Protein AF-A0A258AVQ5-F1 (afdb_monomer_lite)

Sequence (292 aa):
MHDYDAIAGLVLEGIDGKEVRRKLDRTIRSAVTHNAGGFLAQACGYPAHFLRVCTRAGFPAVTLRVHFEDQLYSYWDVLLQPDGDQFKIADIYNYFNGGCRTEDFRCTMAPVLIAQNLKGISTWLENWNLKQSDAEYLTSLLKAKSKGVDEDILTVCDQAPEHLRSNRLVYFIRGQALRKLKMANPRYEQLYFESLQNPPPMPGTPHALELLLIPKLLAASDYQTADDAMEKVMAVIGDDAYLICMRAEIKNNLGNPAAAKELLRMAHKLEPDLPLLKELMQELQLKLKNEC

Secondary structure (DSSP, 8-state):
--THHHHHHHHHSSS-HHHHHHHHHHHHHHHHHSSTT-HHHHHHSS-EEEEEEEEETTEEEEEEEEEETTEEEEEEEEEEEEETTEEEEEEEEETTTTEEHHHHHHHHHHHHHHHTT-TT-HHHHTTTT--HHHHHHHHHHHHHHHHT-HHHHHHHHHT--GGGTT-HHHHHHHHHHHHHHTTT-HHHHHHHHHHHHS----TT----THHHHHHHHHHTT-HHHHHHHHHHHHHHH---HHHHHHHHHHHHHTT-HHHHHHHHHHHHHH-TT-HHHHHHHHHHHHHHHH--

Structure (mmCIF, N/CA/C/O backbone):
data_AF-A0A258AVQ5-F1
#
_entry.id   AF-A0A258AVQ5-F1
#
loop_
_atom_site.group_PDB
_atom_site.id
_atom_site.type_symbol
_atom_site.label_atom_id
_atom_site.label_alt_id
_atom_site.label_comp_id
_atom_site.label_asym_id
_atom_site.label_entity_id
_atom_site.label_seq_id
_atom_site.pdbx_PDB_ins_code
_atom_site.Cartn_x
_atom_site.Cartn_y
_atom_site.Cartn_z
_atom_site.occupancy
_atom_site.B_iso_or_equiv
_atom_site.auth_seq_id
_atom_site.auth_comp_id
_atom_site.auth_asym_id
_atom_site.auth_atom_id
_atom_site.pdbx_PDB_model_num
ATOM 1 N N . MET A 1 1 ? 0.248 -11.847 27.205 1.00 26.98 1 MET A N 1
ATOM 2 C CA . MET A 1 1 ? 0.300 -13.165 26.541 1.00 26.98 1 MET A CA 1
ATOM 3 C C . MET A 1 1 ? -1.153 -13.536 26.297 1.00 26.98 1 MET A C 1
ATOM 5 O O . MET A 1 1 ? -1.828 -13.917 27.239 1.00 26.98 1 MET A O 1
ATOM 9 N N . HIS A 1 2 ? -1.688 -13.131 25.143 1.00 28.47 2 HIS A N 1
ATOM 10 C CA . HIS A 1 2 ? -3.133 -13.018 24.913 1.00 28.47 2 HIS A CA 1
ATOM 11 C C . HIS A 1 2 ? -3.716 -14.323 24.357 1.00 28.47 2 HIS A C 1
ATOM 13 O O . HIS A 1 2 ? -3.094 -14.949 23.506 1.00 28.47 2 HIS A O 1
ATOM 19 N N . ASP A 1 3 ? -4.934 -14.659 24.792 1.00 30.64 3 ASP A N 1
ATOM 20 C CA . ASP A 1 3 ? -5.744 -15.858 24.488 1.00 30.64 3 ASP A CA 1
ATOM 21 C C . ASP A 1 3 ? -6.047 -16.149 22.995 1.00 30.64 3 ASP A C 1
ATOM 23 O O . ASP A 1 3 ? -6.866 -17.009 22.677 1.00 30.64 3 ASP A O 1
ATOM 27 N N . TYR A 1 4 ? -5.385 -15.483 22.047 1.00 29.53 4 TYR A N 1
ATOM 28 C CA . TYR A 1 4 ? -5.530 -15.765 20.614 1.00 29.53 4 TYR A CA 1
ATOM 29 C C . TYR A 1 4 ? -4.725 -16.998 20.162 1.00 29.53 4 TYR A C 1
ATOM 31 O O . TYR A 1 4 ? -5.113 -17.652 19.193 1.00 29.53 4 TYR A O 1
ATOM 39 N N . ASP A 1 5 ? -3.676 -17.378 20.900 1.00 31.95 5 ASP A N 1
ATOM 40 C CA . ASP A 1 5 ? -2.833 -18.537 20.567 1.00 31.95 5 ASP A CA 1
ATOM 41 C C . ASP A 1 5 ? -3.531 -19.887 20.848 1.00 31.95 5 ASP A C 1
ATOM 43 O O . ASP A 1 5 ? -3.283 -20.872 20.154 1.00 31.95 5 ASP A O 1
ATOM 47 N N . ALA A 1 6 ? -4.473 -19.936 21.800 1.00 27.72 6 ALA A N 1
ATOM 48 C CA . ALA A 1 6 ? -5.199 -21.164 22.149 1.00 27.72 6 ALA A CA 1
ATOM 49 C C . ALA A 1 6 ? -6.325 -21.509 21.152 1.00 27.72 6 ALA A C 1
ATOM 51 O O . ALA A 1 6 ? -6.631 -22.681 20.933 1.00 27.72 6 ALA A O 1
ATOM 52 N N . ILE A 1 7 ? -6.921 -20.502 20.504 1.00 31.44 7 ILE A N 1
ATOM 53 C CA . ILE A 1 7 ? -7.994 -20.700 19.515 1.00 31.44 7 ILE A CA 1
ATOM 54 C C . ILE A 1 7 ? -7.406 -20.997 18.128 1.00 31.44 7 ILE A C 1
ATOM 56 O O . ILE A 1 7 ? -7.949 -21.827 17.398 1.00 31.44 7 ILE A O 1
ATOM 60 N N . ALA A 1 8 ? -6.259 -20.401 17.783 1.00 32.38 8 ALA A N 1
ATOM 61 C CA . ALA A 1 8 ? -5.537 -20.733 16.555 1.00 32.38 8 ALA A CA 1
ATOM 62 C C . ALA A 1 8 ? -5.012 -22.185 16.562 1.00 32.38 8 ALA A C 1
ATOM 64 O O . ALA A 1 8 ? -5.048 -22.846 15.525 1.00 32.38 8 ALA A O 1
ATOM 65 N N . GLY A 1 9 ? -4.605 -22.706 17.730 1.00 29.20 9 GLY A N 1
ATOM 66 C CA . GLY A 1 9 ? -4.205 -24.109 17.906 1.00 29.20 9 GLY A CA 1
ATOM 67 C C . GLY A 1 9 ? -5.351 -25.102 17.680 1.00 29.20 9 GLY A C 1
ATOM 68 O O . GLY A 1 9 ? -5.213 -26.036 16.896 1.00 29.20 9 GLY A O 1
ATOM 69 N N . LEU A 1 10 ? -6.532 -24.851 18.253 1.00 30.94 10 LEU A N 1
ATOM 70 C CA . LEU A 1 10 ? -7.680 -25.767 18.150 1.00 30.94 10 LEU A CA 1
ATOM 71 C C . LEU A 1 10 ? -8.345 -25.798 16.760 1.00 30.94 10 LEU A C 1
ATOM 73 O O . LEU A 1 10 ? -8.968 -26.796 16.403 1.00 30.94 10 L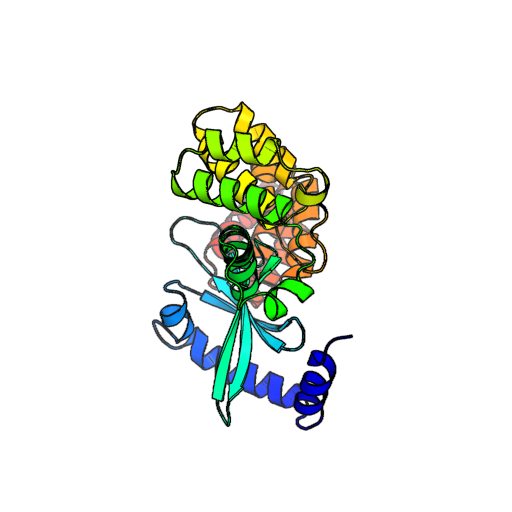EU A O 1
ATOM 77 N N . VAL A 1 11 ? -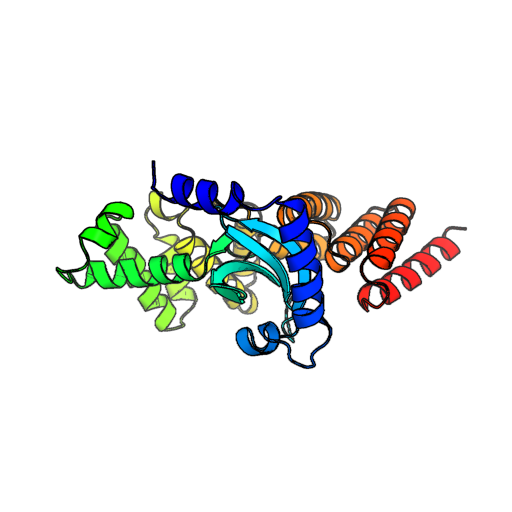8.196 -24.743 15.950 1.00 36.78 11 VAL A N 1
ATOM 78 C CA . VAL A 1 11 ? -8.712 -24.701 14.564 1.00 36.78 11 VAL A CA 1
ATOM 79 C C . VAL A 1 11 ? -7.736 -25.348 13.565 1.00 36.78 11 VAL A C 1
ATOM 81 O O . VAL A 1 11 ? -8.157 -25.790 12.496 1.00 36.78 11 VAL A O 1
ATOM 84 N N . LEU A 1 12 ? -6.449 -25.462 13.914 1.00 36.00 12 LEU A N 1
ATOM 85 C CA . LEU A 1 12 ? -5.411 -26.067 13.067 1.00 36.00 12 LEU A CA 1
ATOM 86 C C . LEU A 1 12 ? -5.087 -27.527 13.425 1.00 36.00 12 LEU A C 1
ATOM 88 O O . LEU A 1 12 ? -4.594 -28.255 12.567 1.00 36.00 12 LEU A O 1
ATOM 92 N N . GLU A 1 13 ? -5.395 -27.985 14.641 1.00 36.88 13 GLU A N 1
ATOM 93 C CA . GLU A 1 13 ? -5.126 -29.367 15.075 1.00 36.88 13 GLU A CA 1
ATOM 94 C C . GLU A 1 13 ? -6.119 -30.408 14.519 1.00 36.88 13 GLU A C 1
ATOM 96 O O . GLU A 1 13 ? -5.834 -31.604 14.545 1.00 36.88 13 GLU A O 1
ATOM 101 N N . GLY A 1 14 ? -7.263 -29.983 13.969 1.00 40.66 14 GLY A N 1
ATOM 102 C CA . GLY A 1 14 ? -8.320 -30.898 13.514 1.00 40.66 14 GLY A CA 1
ATOM 103 C C . GLY A 1 14 ? -8.370 -31.197 12.013 1.00 40.66 14 GLY A C 1
ATOM 104 O O . GLY A 1 14 ? -9.055 -32.137 11.610 1.00 40.66 14 GLY A O 1
ATOM 105 N N . ILE A 1 15 ? -7.707 -30.411 11.158 1.00 40.28 15 ILE A N 1
ATOM 106 C CA . ILE A 1 15 ? -7.837 -30.557 9.701 1.00 40.28 15 ILE A CA 1
ATOM 107 C C . ILE A 1 15 ? -6.492 -30.262 9.044 1.00 40.28 15 ILE A C 1
ATOM 109 O O . ILE A 1 15 ? -5.979 -29.152 9.153 1.00 40.28 15 ILE A O 1
ATOM 113 N N . ASP A 1 16 ? -5.931 -31.256 8.346 1.00 44.69 16 ASP A N 1
ATOM 114 C CA . ASP A 1 16 ? -4.668 -31.144 7.610 1.00 44.69 16 ASP A CA 1
ATOM 115 C C . ASP A 1 16 ? -4.651 -29.841 6.793 1.00 44.69 16 ASP A C 1
ATOM 117 O O . ASP A 1 16 ? -5.427 -29.655 5.845 1.00 44.69 16 ASP A O 1
ATOM 121 N N . GLY A 1 17 ? -3.772 -28.911 7.183 1.00 47.03 17 GLY A N 1
ATOM 122 C CA . GLY A 1 17 ? -3.698 -27.563 6.621 1.00 47.03 17 GLY A CA 1
ATOM 123 C C . GLY A 1 17 ? -3.514 -27.551 5.102 1.00 47.03 17 GLY A C 1
ATOM 124 O O . GLY A 1 17 ? -3.853 -26.566 4.447 1.00 47.03 17 GLY A O 1
ATOM 125 N N . LYS A 1 18 ? -3.049 -28.653 4.497 1.00 51.88 18 LYS A N 1
ATOM 126 C CA . LYS A 1 18 ? -2.995 -28.805 3.036 1.00 51.88 18 LYS A CA 1
ATOM 127 C C . LYS A 1 18 ? -4.368 -28.993 2.399 1.00 51.88 18 LYS A C 1
ATOM 129 O O . LYS A 1 18 ? -4.595 -28.479 1.302 1.00 51.88 18 LYS A O 1
ATOM 134 N N . GLU A 1 19 ? -5.279 -29.715 3.040 1.00 48.16 19 GLU A N 1
ATOM 135 C CA . GLU A 1 19 ? -6.606 -29.995 2.495 1.00 48.16 19 GLU A CA 1
ATOM 136 C C . GLU A 1 19 ? -7.548 -28.799 2.656 1.00 48.16 19 GLU A C 1
ATOM 138 O O . GLU A 1 19 ? -8.232 -28.439 1.697 1.00 48.16 19 GLU A O 1
ATOM 143 N N . VAL A 1 20 ? -7.491 -28.103 3.798 1.00 50.75 20 VAL A N 1
ATOM 144 C CA . VAL A 1 20 ? -8.185 -26.818 3.998 1.00 50.75 20 VAL A CA 1
ATOM 145 C C . VAL A 1 20 ? -7.687 -25.787 2.999 1.00 50.75 20 VAL A C 1
ATOM 147 O O . VAL A 1 20 ? -8.496 -25.168 2.317 1.00 50.75 20 VAL A O 1
ATOM 150 N N . ARG A 1 21 ? -6.365 -25.658 2.823 1.00 52.12 21 ARG A N 1
ATOM 151 C CA . ARG A 1 21 ? -5.792 -24.740 1.833 1.00 52.12 21 ARG A CA 1
ATOM 152 C C . ARG A 1 21 ? -6.226 -25.100 0.415 1.00 52.12 21 ARG A C 1
ATOM 154 O O . ARG A 1 21 ? -6.594 -24.205 -0.328 1.00 52.12 21 ARG A O 1
ATOM 161 N N . ARG A 1 22 ? -6.271 -26.387 0.046 1.00 57.25 22 ARG A N 1
ATOM 162 C CA . ARG A 1 22 ? -6.770 -26.848 -1.268 1.00 57.25 22 ARG A CA 1
ATOM 163 C C . ARG A 1 22 ? -8.274 -26.642 -1.466 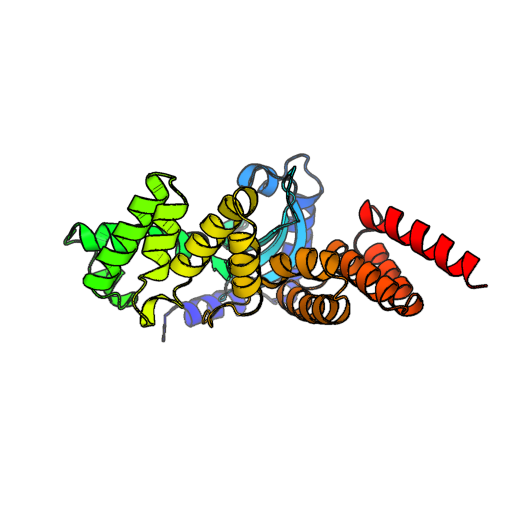1.00 57.25 22 ARG A C 1
ATOM 165 O O . ARG A 1 22 ? -8.691 -26.435 -2.606 1.00 57.25 22 ARG A O 1
ATOM 172 N N . LYS A 1 23 ? -9.089 -26.762 -0.412 1.00 53.84 23 LYS A N 1
ATOM 173 C CA . LYS A 1 23 ? -10.535 -26.492 -0.455 1.00 53.84 23 LYS A CA 1
ATOM 174 C C . LYS A 1 23 ? -10.804 -24.987 -0.516 1.00 53.84 23 LYS A C 1
ATOM 176 O O . LYS A 1 23 ? -11.540 -24.574 -1.402 1.00 53.84 23 LYS A O 1
ATOM 181 N N . LEU A 1 24 ? -10.146 -24.172 0.316 1.00 52.03 24 LEU A N 1
ATOM 182 C CA . LEU A 1 24 ? -10.196 -22.706 0.229 1.00 52.03 24 LEU A CA 1
ATOM 183 C C . LEU A 1 24 ? -9.756 -22.231 -1.154 1.00 52.03 24 LEU A C 1
ATOM 185 O O . LEU A 1 24 ? -10.482 -21.484 -1.790 1.00 52.03 24 LEU A O 1
ATOM 189 N N . ASP A 1 25 ? -8.602 -22.686 -1.641 1.00 54.44 25 ASP A N 1
ATOM 190 C CA . ASP A 1 25 ? -8.051 -22.230 -2.918 1.00 54.44 25 ASP A CA 1
ATOM 191 C C . ASP A 1 25 ? -8.989 -22.576 -4.087 1.00 54.44 25 ASP A C 1
ATOM 193 O O . ASP A 1 25 ? -9.176 -21.754 -4.974 1.00 54.44 25 ASP A O 1
ATOM 197 N N . ARG A 1 26 ? -9.683 -23.727 -4.065 1.00 55.81 26 ARG A N 1
ATOM 198 C CA . ARG A 1 26 ? -10.700 -24.065 -5.081 1.00 55.81 26 ARG A CA 1
ATOM 199 C C . ARG A 1 26 ? -12.006 -23.283 -4.921 1.00 55.81 26 ARG A C 1
ATOM 201 O O . ARG A 1 26 ? -12.479 -22.693 -5.891 1.00 55.81 26 ARG A O 1
ATOM 208 N N . THR A 1 27 ? -12.587 -23.268 -3.723 1.00 52.22 27 THR A N 1
ATOM 209 C CA . THR A 1 27 ? -13.893 -22.641 -3.461 1.00 52.22 27 THR A CA 1
ATOM 210 C C . THR A 1 27 ? -13.820 -21.121 -3.588 1.00 52.22 27 THR A C 1
ATOM 212 O O . THR A 1 27 ? -14.675 -20.514 -4.228 1.00 52.22 27 THR A O 1
ATOM 215 N N . ILE A 1 28 ? -12.770 -20.498 -3.045 1.00 51.75 28 ILE A N 1
ATOM 216 C CA . ILE A 1 28 ? -12.578 -19.047 -3.095 1.00 51.75 28 ILE A CA 1
ATOM 217 C C . ILE A 1 28 ? -12.175 -18.609 -4.494 1.00 51.75 28 ILE A C 1
ATOM 219 O O . ILE A 1 28 ? -12.779 -17.665 -4.989 1.00 51.75 28 ILE A O 1
ATOM 223 N N . ARG A 1 29 ? -11.247 -19.291 -5.189 1.00 51.22 29 ARG A N 1
ATOM 224 C CA . ARG A 1 29 ? -10.963 -18.924 -6.589 1.00 51.22 29 ARG A CA 1
ATOM 225 C C . ARG A 1 29 ? -12.238 -18.962 -7.415 1.00 51.22 29 ARG A C 1
ATOM 227 O O . ARG A 1 29 ? -12.518 -17.979 -8.085 1.00 51.22 29 ARG A O 1
ATOM 234 N N . SER A 1 30 ? -13.050 -20.015 -7.313 1.00 46.03 30 SER A N 1
ATOM 235 C CA . SER A 1 30 ? -14.325 -20.089 -8.036 1.00 46.03 30 SER A CA 1
ATOM 236 C C . SER A 1 30 ? -15.283 -18.947 -7.664 1.00 46.03 30 SER A C 1
ATOM 238 O O . SER A 1 30 ? -15.862 -18.332 -8.554 1.00 46.03 30 SER A O 1
ATOM 240 N N . ALA A 1 31 ? -15.431 -18.630 -6.374 1.00 46.09 31 ALA A N 1
ATOM 241 C CA . ALA A 1 31 ? -16.350 -17.592 -5.898 1.00 46.09 31 ALA A CA 1
ATOM 242 C C . ALA A 1 31 ? -15.888 -16.156 -6.216 1.00 46.09 31 ALA A C 1
ATOM 244 O O . ALA A 1 31 ? -16.720 -15.263 -6.377 1.00 46.09 31 ALA A O 1
ATOM 245 N N . VAL A 1 32 ? -14.573 -15.934 -6.303 1.00 46.19 32 VAL A N 1
ATOM 246 C CA . VAL A 1 32 ? -13.953 -14.620 -6.535 1.00 46.19 32 VAL A CA 1
ATOM 247 C C . VAL A 1 32 ? -13.745 -14.332 -8.020 1.00 46.19 32 VAL A C 1
ATOM 249 O O . VAL A 1 32 ? -13.864 -13.182 -8.424 1.00 46.19 32 VAL A O 1
ATOM 252 N N . THR A 1 33 ? -13.467 -15.348 -8.845 1.00 45.91 33 THR A N 1
ATOM 253 C CA . THR A 1 33 ? -13.078 -15.139 -10.255 1.00 45.91 33 THR A CA 1
ATOM 254 C C . THR A 1 33 ? -14.200 -15.347 -11.276 1.00 45.91 33 THR A C 1
ATOM 256 O O . THR A 1 33 ? -14.121 -14.761 -12.349 1.00 45.91 33 THR A O 1
ATOM 259 N N . HIS A 1 34 ? -15.233 -16.152 -10.990 1.00 41.97 34 HIS A N 1
ATOM 260 C CA . HIS A 1 34 ? -16.208 -16.573 -12.018 1.00 41.97 34 HIS A CA 1
ATOM 261 C C . HIS A 1 34 ? -17.582 -15.890 -11.949 1.00 41.97 34 HIS A C 1
ATOM 263 O O . HIS A 1 34 ? -18.398 -16.089 -12.845 1.00 41.97 34 HIS A O 1
ATOM 269 N N . ASN A 1 35 ? -17.849 -15.061 -10.939 1.00 41.22 35 ASN A N 1
ATOM 270 C CA . ASN A 1 35 ? -19.096 -14.301 -10.870 1.00 41.22 35 ASN A CA 1
ATOM 271 C C . ASN A 1 35 ? -18.832 -12.842 -11.237 1.00 41.22 35 ASN A C 1
ATOM 273 O O . ASN A 1 35 ? -18.037 -12.173 -10.575 1.00 41.22 35 ASN A O 1
ATOM 277 N N . ALA A 1 36 ? -19.529 -12.343 -12.262 1.00 35.91 36 ALA A N 1
ATOM 278 C CA . ALA A 1 36 ? -19.645 -10.913 -12.518 1.00 35.91 36 ALA A CA 1
ATOM 279 C C . ALA A 1 36 ? -20.176 -10.241 -11.240 1.00 35.91 36 ALA A C 1
ATOM 281 O O . ALA A 1 36 ? -21.347 -10.382 -10.892 1.00 35.91 36 ALA A O 1
ATOM 282 N N . GLY A 1 37 ? -19.278 -9.599 -10.491 1.00 41.91 37 GLY A N 1
ATOM 283 C CA . GLY A 1 37 ? -19.584 -9.007 -9.193 1.00 41.91 37 GLY A CA 1
ATOM 284 C C . GLY A 1 37 ? -19.555 -9.968 -7.995 1.00 41.91 37 GLY A C 1
ATOM 285 O O . GLY A 1 37 ? -20.348 -9.761 -7.085 1.00 41.91 37 GLY A O 1
ATOM 286 N N . GLY A 1 38 ? -18.693 -11.000 -7.964 1.00 45.09 38 GLY A N 1
ATOM 287 C CA . GLY A 1 38 ? -18.564 -11.945 -6.832 1.00 45.09 38 GLY A CA 1
ATOM 288 C C . GLY A 1 38 ? -18.555 -11.282 -5.439 1.00 45.09 38 GLY A C 1
ATOM 289 O O . GLY A 1 38 ? -18.298 -10.091 -5.326 1.00 45.09 38 GLY A O 1
ATOM 290 N N . PHE A 1 39 ? -18.826 -12.038 -4.365 1.00 45.41 39 PHE A N 1
ATOM 291 C CA . PHE A 1 39 ? -19.058 -11.531 -2.990 1.00 45.41 39 PHE A CA 1
ATOM 292 C C . PHE A 1 39 ? -18.115 -10.396 -2.540 1.00 45.41 39 PHE A C 1
ATOM 294 O O . PHE A 1 39 ? -18.542 -9.468 -1.863 1.00 45.41 39 PHE A O 1
ATOM 301 N N . LEU A 1 40 ? -16.850 -10.421 -2.968 1.00 48.72 40 LEU A N 1
ATOM 302 C CA . LEU A 1 40 ? -15.877 -9.360 -2.706 1.00 48.72 40 LEU A CA 1
ATOM 303 C C . LEU A 1 40 ? -16.070 -8.084 -3.536 1.00 48.72 40 LEU A C 1
ATOM 305 O O . LEU A 1 40 ? -15.922 -7.000 -2.991 1.00 48.72 40 LEU A O 1
ATOM 309 N N . ALA A 1 41 ? -16.456 -8.167 -4.807 1.00 49.19 41 ALA A N 1
ATOM 310 C CA . ALA A 1 41 ? -16.861 -6.994 -5.579 1.00 49.19 41 ALA A CA 1
ATOM 311 C C . ALA A 1 41 ? -18.154 -6.369 -5.022 1.00 49.19 41 ALA A C 1
ATOM 313 O O . ALA A 1 41 ? -18.287 -5.152 -5.039 1.00 49.19 41 ALA A O 1
ATOM 314 N N . GLN A 1 42 ? -19.067 -7.163 -4.447 1.00 49.44 42 GLN A N 1
ATOM 315 C CA . GLN A 1 42 ? -20.215 -6.634 -3.690 1.00 49.44 42 GLN A CA 1
ATOM 316 C C . GLN A 1 42 ? -19.805 -6.015 -2.345 1.00 49.44 42 GLN A C 1
ATOM 318 O O . GLN A 1 42 ? -20.306 -4.955 -1.982 1.00 49.44 42 GLN A O 1
ATOM 323 N N . ALA A 1 43 ? -18.892 -6.650 -1.605 1.00 48.03 43 ALA A N 1
ATOM 324 C CA . ALA A 1 43 ? -18.453 -6.176 -0.291 1.00 48.03 43 ALA A CA 1
ATOM 325 C C . ALA A 1 43 ? -17.519 -4.957 -0.369 1.00 48.03 43 ALA A C 1
ATOM 327 O O . ALA A 1 43 ? -17.508 -4.122 0.536 1.00 48.03 43 ALA A O 1
ATOM 328 N N . CYS A 1 44 ? -16.719 -4.863 -1.429 1.00 52.81 44 CYS A N 1
ATOM 329 C CA . CYS A 1 44 ? -15.713 -3.822 -1.607 1.00 52.81 44 CYS A CA 1
ATOM 330 C C . CYS A 1 44 ? -16.113 -2.783 -2.659 1.00 52.81 44 CYS A C 1
ATOM 332 O O . CYS A 1 44 ? -15.573 -1.687 -2.615 1.00 52.81 44 CYS A O 1
ATOM 334 N N . GLY A 1 45 ? -17.045 -3.085 -3.569 1.00 63.31 45 GLY A N 1
ATOM 335 C CA . GLY A 1 45 ? -17.494 -2.173 -4.629 1.00 63.31 45 GLY A CA 1
ATOM 336 C C . GLY A 1 45 ? -16.530 -2.029 -5.812 1.00 63.31 45 GLY A C 1
ATOM 337 O O . GLY A 1 45 ? -16.809 -1.248 -6.715 1.00 63.31 45 GLY A O 1
ATOM 338 N N . TYR A 1 46 ? -15.413 -2.766 -5.822 1.00 68.25 46 TYR A N 1
ATOM 339 C CA . TYR A 1 46 ? -14.328 -2.609 -6.795 1.00 68.25 46 TYR A CA 1
ATOM 340 C C . TYR A 1 46 ? -13.894 -3.948 -7.408 1.00 68.25 46 TYR A C 1
ATOM 342 O O . TYR A 1 46 ? -13.990 -4.985 -6.739 1.00 68.25 46 TYR A O 1
ATOM 350 N N . PRO A 1 47 ? -13.373 -3.948 -8.652 1.00 75.50 47 PRO A N 1
ATOM 351 C CA . PRO A 1 47 ? -12.726 -5.119 -9.229 1.00 75.50 47 PRO A CA 1
ATOM 352 C C . PRO A 1 47 ? -11.547 -5.574 -8.361 1.00 75.50 47 PRO A C 1
ATOM 354 O O . PRO A 1 47 ? -10.674 -4.780 -8.005 1.00 75.50 47 PRO A O 1
ATOM 357 N N . ALA A 1 48 ? -11.511 -6.865 -8.035 1.00 81.50 48 ALA A N 1
ATOM 358 C CA . ALA A 1 48 ? -10.455 -7.467 -7.234 1.00 81.50 48 ALA A CA 1
ATOM 359 C C . ALA A 1 48 ? -9.945 -8.752 -7.892 1.00 81.50 48 ALA A C 1
ATOM 361 O O . ALA A 1 48 ? -10.722 -9.544 -8.422 1.00 81.50 48 ALA A O 1
ATOM 362 N N . HIS A 1 49 ? -8.635 -8.967 -7.826 1.00 83.19 49 HIS A N 1
ATOM 363 C CA . HIS A 1 49 ? -7.961 -10.153 -8.331 1.00 83.19 49 HIS A CA 1
ATOM 364 C C . HIS A 1 49 ? -7.391 -10.963 -7.166 1.00 83.19 49 HIS A C 1
ATOM 366 O O . HIS A 1 49 ? -6.712 -10.423 -6.293 1.00 83.19 49 HIS A O 1
ATOM 372 N N . PHE A 1 50 ? -7.681 -12.263 -7.139 1.00 84.06 50 PHE A N 1
ATOM 373 C CA . PHE A 1 50 ? -7.156 -13.174 -6.126 1.00 84.06 50 PHE A CA 1
ATOM 374 C C . PHE A 1 50 ? -5.673 -13.452 -6.370 1.00 84.06 50 PHE A C 1
ATOM 376 O O . PHE A 1 50 ? -5.310 -13.882 -7.460 1.00 84.06 50 PHE A O 1
ATOM 383 N N . LEU A 1 51 ? -4.838 -13.296 -5.340 1.00 84.94 51 LEU A N 1
ATOM 384 C CA . LEU A 1 51 ? -3.408 -13.598 -5.429 1.00 84.94 51 LEU A CA 1
ATOM 385 C C . LEU A 1 51 ? -3.065 -14.924 -4.754 1.00 84.94 51 LEU A C 1
ATOM 387 O O . LEU A 1 51 ? -2.519 -15.836 -5.379 1.00 84.94 51 LEU A O 1
ATOM 391 N N . ARG A 1 52 ? -3.379 -15.050 -3.460 1.00 85.44 52 ARG A N 1
ATOM 392 C CA . ARG A 1 52 ? -2.969 -16.207 -2.652 1.00 85.44 52 ARG A CA 1
ATOM 393 C C . ARG A 1 52 ? -3.804 -16.379 -1.389 1.00 85.44 52 ARG A C 1
ATOM 395 O O . ARG A 1 52 ? -4.438 -15.444 -0.909 1.00 85.44 52 ARG A O 1
ATOM 402 N N . VAL A 1 53 ? -3.700 -17.573 -0.804 1.00 85.31 53 VAL A N 1
ATOM 403 C CA . VAL A 1 53 ? -4.102 -17.851 0.583 1.00 85.31 53 VAL A CA 1
ATOM 404 C C . VAL A 1 53 ? -2.882 -17.754 1.499 1.00 85.31 53 VAL A C 1
ATOM 406 O O . VAL A 1 53 ? -1.859 -18.415 1.259 1.00 85.31 53 VAL A O 1
ATOM 409 N N . CYS A 1 54 ? -3.005 -16.976 2.569 1.00 87.81 54 CYS A N 1
ATOM 410 C CA . CYS A 1 54 ? -1.978 -16.745 3.580 1.00 87.81 54 CYS A CA 1
ATOM 411 C C . CYS A 1 54 ? -2.571 -16.827 5.001 1.00 87.81 54 CYS A C 1
ATOM 413 O O . CYS A 1 54 ? -3.745 -17.154 5.182 1.00 87.81 54 CYS A O 1
ATOM 415 N N . THR A 1 55 ? -1.741 -16.554 6.008 1.00 87.44 55 THR A N 1
ATOM 416 C CA . THR A 1 55 ? -2.167 -16.422 7.406 1.00 87.44 55 THR A CA 1
ATOM 417 C C . THR A 1 55 ? -1.782 -15.032 7.897 1.00 87.44 55 THR A C 1
ATOM 419 O O . THR A 1 55 ? -0.642 -14.606 7.702 1.00 87.44 55 THR A O 1
ATOM 422 N N . ARG A 1 56 ? -2.710 -14.335 8.555 1.00 85.62 56 ARG A N 1
ATOM 423 C CA . ARG A 1 56 ? -2.508 -12.991 9.109 1.00 85.62 56 ARG A CA 1
ATOM 424 C C . ARG A 1 56 ? -2.995 -12.961 10.551 1.00 85.62 56 ARG A C 1
ATOM 426 O O . ARG A 1 56 ? -4.160 -13.236 10.802 1.00 85.62 56 ARG A O 1
ATOM 433 N N . ALA A 1 57 ? -2.101 -12.639 11.489 1.00 81.69 57 ALA A N 1
ATOM 434 C CA . ALA A 1 57 ? -2.419 -12.577 12.922 1.00 81.69 57 ALA A CA 1
ATOM 435 C C . ALA A 1 57 ? -3.149 -13.838 13.449 1.00 81.69 57 ALA A C 1
ATOM 437 O O . ALA A 1 57 ? -4.090 -13.738 14.226 1.00 81.69 57 ALA A O 1
ATOM 438 N N . GLY A 1 58 ? -2.750 -15.023 12.970 1.00 83.31 58 GLY A N 1
ATOM 439 C CA . GLY A 1 58 ? -3.374 -16.303 13.333 1.00 83.31 58 GLY A CA 1
ATOM 440 C C . GLY A 1 58 ? -4.645 -16.664 12.551 1.00 83.31 58 GLY A C 1
ATOM 441 O O . GLY A 1 58 ? -5.088 -17.805 12.633 1.00 83.31 58 GLY A O 1
ATOM 442 N N . PHE A 1 59 ? -5.198 -15.758 11.739 1.00 81.19 59 PHE A N 1
ATOM 443 C CA . PHE A 1 59 ? -6.382 -16.023 10.916 1.00 81.19 59 PHE A CA 1
ATOM 444 C C . PHE A 1 59 ? -6.004 -16.490 9.506 1.00 81.19 59 PHE A C 1
ATOM 446 O O . PHE A 1 59 ? -5.057 -15.950 8.920 1.00 81.19 59 PHE A O 1
ATOM 453 N N . PRO A 1 60 ? -6.747 -17.444 8.910 1.00 85.94 60 PRO A N 1
ATOM 454 C CA . PRO A 1 60 ? -6.662 -17.687 7.477 1.00 85.94 60 PRO A CA 1
ATOM 455 C C . PRO A 1 60 ? -7.102 -16.428 6.731 1.00 85.94 60 PRO A C 1
ATOM 457 O O . PRO A 1 60 ? -8.104 -15.801 7.078 1.00 85.94 60 PRO A O 1
ATOM 460 N N . ALA A 1 61 ? -6.353 -16.050 5.703 1.00 89.62 61 ALA A N 1
ATOM 461 C CA . ALA A 1 61 ? -6.632 -14.850 4.938 1.00 89.62 61 ALA A CA 1
ATOM 462 C C . ALA A 1 61 ? -6.413 -15.055 3.439 1.00 89.62 61 ALA A C 1
ATOM 464 O O . ALA A 1 61 ? -5.688 -15.952 2.996 1.00 89.62 61 ALA A O 1
ATOM 465 N N . VAL A 1 62 ? -7.068 -14.203 2.657 1.00 87.31 62 VAL A N 1
ATOM 466 C CA . VAL A 1 62 ? -6.953 -14.167 1.201 1.00 87.31 62 VAL A CA 1
ATOM 467 C C . VAL A 1 62 ? -6.390 -12.824 0.783 1.00 87.31 62 VAL A C 1
ATOM 469 O O . VAL A 1 62 ? -7.016 -11.798 1.036 1.00 87.31 62 VAL A O 1
ATOM 472 N N . THR A 1 63 ? -5.242 -12.842 0.112 1.00 90.06 63 THR A N 1
ATOM 473 C CA . THR A 1 63 ? -4.637 -11.638 -0.456 1.00 90.06 63 THR A CA 1
ATOM 474 C C . THR A 1 63 ? -5.287 -11.319 -1.802 1.00 90.06 63 THR A C 1
ATOM 476 O O . THR A 1 63 ? -5.361 -12.180 -2.686 1.00 90.06 63 THR A O 1
ATOM 479 N N . LEU A 1 64 ? -5.720 -10.072 -1.964 1.00 89.00 64 LEU A N 1
ATOM 480 C CA . LEU A 1 64 ? -6.365 -9.538 -3.157 1.00 89.00 64 LEU A CA 1
ATOM 481 C C . LEU A 1 64 ? -5.610 -8.316 -3.682 1.00 89.00 64 LEU A C 1
ATOM 483 O O . LEU A 1 64 ? -5.199 -7.466 -2.892 1.00 89.00 64 LEU A O 1
ATOM 487 N N . ARG A 1 65 ? -5.516 -8.189 -5.008 1.00 90.19 65 ARG A N 1
ATOM 488 C CA . ARG A 1 65 ? -5.167 -6.948 -5.714 1.00 90.19 65 ARG A CA 1
ATOM 489 C C . ARG A 1 65 ? -6.459 -6.227 -6.101 1.00 90.19 65 ARG A C 1
ATOM 491 O O . ARG A 1 65 ? -7.230 -6.751 -6.898 1.00 90.19 65 ARG A O 1
ATOM 498 N N . VAL A 1 66 ? -6.714 -5.054 -5.535 1.00 87.44 66 VAL A N 1
ATOM 499 C CA . VAL A 1 66 ? -7.938 -4.258 -5.725 1.00 87.44 66 VAL A CA 1
ATOM 500 C C . VAL A 1 66 ? -7.648 -3.073 -6.640 1.00 87.44 66 VAL A C 1
ATOM 502 O O . VAL A 1 66 ? -6.691 -2.332 -6.409 1.00 87.44 66 VAL A O 1
ATOM 505 N N . HIS A 1 67 ? -8.469 -2.899 -7.675 1.00 83.00 67 HIS A N 1
ATOM 506 C CA . HIS A 1 67 ? -8.345 -1.813 -8.646 1.00 83.00 67 HIS A CA 1
ATOM 507 C C . HIS A 1 67 ? -9.322 -0.681 -8.326 1.00 83.00 67 HIS A C 1
ATOM 509 O O . HIS A 1 67 ? -10.527 -0.912 -8.250 1.00 83.00 67 HIS A O 1
ATOM 515 N N . PHE A 1 68 ? -8.815 0.541 -8.187 1.00 79.00 68 PHE A N 1
ATOM 516 C CA . PHE A 1 68 ? -9.638 1.747 -8.107 1.00 79.00 68 PHE A CA 1
ATOM 517 C C . PHE A 1 68 ? -9.500 2.507 -9.423 1.00 79.00 68 PHE A C 1
ATOM 519 O O . PHE A 1 68 ? -8.385 2.622 -9.918 1.00 79.00 68 PHE A O 1
ATOM 526 N N . GLU A 1 69 ? -10.606 3.035 -9.954 1.00 68.62 69 GLU A N 1
ATOM 527 C CA . GLU A 1 69 ? -10.700 3.610 -11.311 1.00 68.62 69 GLU A CA 1
ATOM 528 C C . GLU A 1 69 ? -9.605 4.645 -11.646 1.00 68.62 69 GLU A C 1
ATOM 530 O O . GLU A 1 69 ? -9.182 4.715 -12.794 1.00 68.62 69 GLU A O 1
ATOM 535 N N . ASP A 1 70 ? -9.073 5.355 -10.642 1.00 65.00 70 ASP A N 1
ATOM 536 C CA . ASP A 1 70 ? -8.062 6.412 -10.806 1.00 65.00 70 ASP A CA 1
ATOM 537 C C . ASP A 1 70 ? -6.791 6.213 -9.952 1.00 65.00 70 ASP A C 1
ATOM 539 O O . ASP A 1 70 ? -6.065 7.174 -9.673 1.00 65.00 70 ASP A O 1
ATOM 543 N N . GLN A 1 71 ? -6.527 5.009 -9.429 1.00 61.25 71 GLN A N 1
ATOM 544 C CA . GLN A 1 71 ? -5.395 4.801 -8.512 1.00 61.25 71 GLN A CA 1
ATOM 545 C C . GLN A 1 71 ? -4.574 3.557 -8.833 1.00 61.25 71 GLN A C 1
ATOM 547 O O . GLN A 1 71 ? -5.042 2.593 -9.431 1.00 61.25 71 GLN A O 1
ATOM 552 N N . LEU A 1 72 ? -3.332 3.576 -8.340 1.00 71.69 72 LEU A N 1
ATOM 553 C CA . LEU A 1 72 ? -2.511 2.378 -8.201 1.00 71.69 72 LEU A CA 1
ATOM 554 C C . LEU A 1 72 ? -3.307 1.271 -7.503 1.00 71.69 72 LEU A C 1
ATOM 556 O O . LEU A 1 72 ? -4.106 1.539 -6.600 1.00 71.69 72 LEU A O 1
ATOM 560 N N . TYR A 1 73 ? -3.036 0.026 -7.888 1.00 87.69 73 TYR A N 1
ATOM 561 C CA . TYR A 1 73 ? -3.604 -1.129 -7.209 1.00 87.69 73 TYR A CA 1
ATOM 562 C C . TYR A 1 73 ? -3.333 -1.072 -5.702 1.00 87.69 73 TYR A C 1
ATOM 564 O O . TYR A 1 73 ? -2.216 -0.794 -5.257 1.00 87.69 73 TYR A O 1
ATOM 572 N N . SER A 1 74 ? -4.362 -1.374 -4.915 1.00 88.94 74 SER A N 1
ATOM 573 C CA . SER A 1 74 ? -4.222 -1.621 -3.483 1.00 88.94 74 SER A CA 1
ATOM 574 C C . SER A 1 74 ? -4.192 -3.118 -3.222 1.00 88.94 74 SER A C 1
ATOM 576 O O . SER A 1 74 ? -4.736 -3.901 -3.997 1.00 88.94 74 SER A O 1
ATOM 578 N N . TYR A 1 75 ? -3.575 -3.520 -2.118 1.00 92.50 75 TYR A N 1
ATOM 579 C CA . TYR A 1 75 ? -3.458 -4.923 -1.746 1.00 92.50 75 TYR A CA 1
ATOM 580 C C . TYR A 1 75 ? -4.047 -5.121 -0.374 1.00 92.50 75 TYR A C 1
ATOM 582 O O . TYR A 1 75 ? -3.635 -4.440 0.571 1.00 92.50 75 TYR A O 1
ATOM 590 N N . TRP A 1 76 ? -5.004 -6.036 -0.275 1.00 91.81 76 TRP A N 1
ATOM 591 C CA . TRP A 1 76 ? -5.733 -6.309 0.957 1.00 91.81 76 TRP A CA 1
ATOM 592 C C . TRP A 1 76 ? -5.632 -7.787 1.310 1.00 91.81 76 TRP A C 1
ATOM 594 O O . TRP A 1 76 ? -5.777 -8.628 0.427 1.00 91.81 76 TRP A O 1
ATOM 604 N N . ASP A 1 77 ? -5.454 -8.105 2.590 1.00 91.88 77 ASP A N 1
ATOM 605 C CA . ASP A 1 77 ? -5.792 -9.435 3.095 1.00 91.88 77 ASP A CA 1
ATOM 606 C C . ASP A 1 77 ? -7.207 -9.392 3.675 1.00 91.88 77 ASP A C 1
ATOM 608 O O . ASP A 1 77 ? -7.501 -8.613 4.581 1.00 91.88 77 ASP A O 1
ATOM 612 N N . VAL A 1 78 ? -8.089 -10.252 3.179 1.00 89.12 78 VAL A N 1
ATOM 613 C CA . VAL A 1 78 ? -9.415 -10.471 3.762 1.00 89.12 78 VAL A CA 1
ATOM 614 C C . VAL A 1 78 ? -9.289 -11.597 4.774 1.00 89.12 78 VAL A C 1
ATOM 616 O O . VAL A 1 78 ? -9.034 -12.741 4.391 1.00 89.12 78 VAL A O 1
ATOM 619 N N . LEU A 1 79 ? -9.422 -11.269 6.059 1.00 88.88 79 LEU A N 1
ATOM 620 C CA . LEU A 1 79 ? -9.310 -12.225 7.156 1.00 88.88 79 LEU A CA 1
ATOM 621 C C . LEU A 1 79 ? -10.624 -12.989 7.280 1.00 88.88 79 LEU A C 1
ATOM 623 O O . LEU A 1 79 ? -11.702 -12.393 7.341 1.00 88.88 79 LEU A O 1
ATOM 627 N N . LEU A 1 80 ? -10.529 -14.312 7.325 1.00 83.44 80 LEU A N 1
ATOM 628 C CA . LEU A 1 80 ? -11.670 -15.212 7.309 1.00 83.44 80 LEU A CA 1
ATOM 629 C C . LEU A 1 80 ? -11.817 -15.908 8.661 1.00 83.44 80 LEU A C 1
ATOM 631 O O . LEU A 1 80 ? -10.843 -16.369 9.253 1.00 83.44 80 LEU A O 1
ATOM 635 N N . GLN A 1 81 ? -13.058 -16.024 9.120 1.00 82.19 81 GLN A N 1
ATOM 636 C CA . GLN A 1 81 ? -13.431 -16.808 10.289 1.00 82.19 81 GLN A CA 1
ATOM 637 C C . GLN A 1 81 ? -14.342 -17.961 9.847 1.00 82.19 81 GLN A C 1
ATOM 639 O O . GLN A 1 81 ? -15.337 -17.701 9.164 1.00 82.19 81 GLN A O 1
ATOM 644 N N . PRO A 1 82 ? -14.028 -19.220 10.205 1.00 76.31 82 PRO A N 1
ATOM 645 C CA . PRO A 1 82 ? -14.922 -20.349 9.960 1.00 76.31 82 PRO A CA 1
ATOM 646 C C . PRO A 1 82 ? -16.294 -20.144 10.620 1.00 76.31 82 PRO A C 1
ATOM 648 O O . PRO A 1 82 ? -16.375 -19.665 11.751 1.00 76.31 82 PRO A O 1
ATOM 651 N N . ASP A 1 83 ? -17.362 -20.528 9.926 1.00 75.69 83 ASP A N 1
ATOM 652 C CA . ASP A 1 83 ? -18.749 -20.457 10.392 1.00 75.69 83 ASP A CA 1
ATOM 653 C C . ASP A 1 83 ? -19.531 -21.663 9.853 1.00 75.69 83 ASP A C 1
ATOM 655 O O . ASP A 1 83 ? -20.136 -21.616 8.781 1.00 75.69 83 ASP A O 1
ATOM 659 N N . GLY A 1 84 ? -19.449 -22.789 10.567 1.00 78.38 84 GLY A N 1
ATOM 660 C CA . GLY A 1 84 ? -19.953 -24.075 10.079 1.00 78.38 84 GLY A CA 1
ATOM 661 C C . GLY A 1 84 ? -19.244 -24.498 8.788 1.00 78.38 84 GLY A C 1
ATOM 662 O O . GLY A 1 84 ? -18.016 -24.546 8.743 1.00 78.38 84 GLY A O 1
ATOM 663 N N . ASP A 1 85 ? -20.019 -24.753 7.733 1.00 72.50 85 ASP A N 1
ATOM 664 C CA . ASP A 1 85 ? -19.508 -25.099 6.396 1.00 72.50 85 ASP A CA 1
ATOM 665 C C . ASP A 1 85 ? -19.152 -23.863 5.539 1.00 72.50 85 ASP A C 1
ATOM 667 O O . ASP A 1 85 ? -18.857 -23.985 4.346 1.00 72.50 85 ASP A O 1
ATOM 671 N N . GLN A 1 86 ? -19.205 -22.659 6.118 1.00 71.38 86 GLN A N 1
ATOM 672 C CA . GLN A 1 86 ? -18.953 -21.385 5.443 1.00 71.38 86 GLN A CA 1
ATOM 673 C C . GLN A 1 86 ? -17.828 -20.587 6.116 1.00 71.38 86 GLN A C 1
ATOM 675 O O . GLN A 1 86 ? -17.253 -20.987 7.128 1.00 71.38 86 GLN A O 1
ATOM 680 N N . PHE A 1 87 ? -17.509 -19.430 5.533 1.00 70.50 87 PHE A N 1
ATOM 681 C CA . PHE A 1 87 ? -16.607 -18.442 6.117 1.00 70.50 87 PHE A CA 1
ATOM 682 C C . PHE A 1 87 ? -17.305 -17.086 6.209 1.00 70.50 87 PHE A C 1
ATOM 684 O O . PHE A 1 87 ? -17.998 -16.675 5.277 1.00 70.50 87 PHE A O 1
ATOM 691 N N . LYS A 1 88 ? -17.061 -16.365 7.304 1.00 79.44 88 LYS A N 1
ATOM 692 C CA . LYS A 1 88 ? -17.393 -14.943 7.460 1.00 79.44 88 LYS A CA 1
ATOM 693 C C . LYS A 1 88 ? -16.127 -14.099 7.328 1.00 79.44 88 LYS A C 1
ATOM 695 O O . LYS A 1 88 ? -15.032 -14.562 7.647 1.00 79.44 88 LYS A O 1
ATOM 700 N N . ILE A 1 89 ? -16.274 -12.851 6.885 1.00 83.25 89 ILE A N 1
ATOM 701 C CA . ILE A 1 89 ? -15.180 -11.872 6.932 1.00 83.25 89 ILE A CA 1
ATOM 702 C C . ILE A 1 89 ? -15.044 -11.388 8.377 1.00 83.25 89 ILE A C 1
ATOM 704 O O . ILE A 1 89 ? -15.978 -10.800 8.918 1.00 83.25 89 ILE A O 1
ATOM 708 N N . ALA A 1 90 ? -13.884 -11.630 8.981 1.00 85.56 90 ALA A N 1
ATOM 709 C CA . ALA A 1 90 ? -13.550 -11.144 10.315 1.00 85.56 90 ALA A CA 1
ATOM 710 C C . ALA A 1 90 ? -13.012 -9.709 10.267 1.00 85.56 90 ALA A C 1
ATOM 712 O O . ALA A 1 90 ? -13.379 -8.872 11.089 1.00 85.56 90 ALA A O 1
ATOM 713 N N . ASP A 1 91 ? -12.139 -9.428 9.296 1.00 88.62 91 ASP A N 1
ATOM 714 C CA . ASP A 1 91 ? -11.513 -8.120 9.122 1.00 88.62 91 ASP A CA 1
ATOM 715 C C . ASP A 1 91 ? -10.917 -7.972 7.714 1.00 88.62 91 ASP A C 1
ATOM 717 O O . ASP A 1 91 ? -10.856 -8.926 6.936 1.00 88.62 91 ASP A O 1
ATOM 721 N N . ILE A 1 92 ? -10.443 -6.769 7.400 1.00 89.69 92 ILE A N 1
ATOM 722 C CA . ILE A 1 92 ? -9.687 -6.467 6.187 1.00 89.69 92 ILE A CA 1
ATOM 723 C C . ILE A 1 92 ? -8.401 -5.767 6.603 1.00 89.69 92 ILE A C 1
ATOM 725 O O . ILE A 1 92 ? -8.440 -4.702 7.216 1.00 89.69 92 ILE A O 1
ATOM 729 N N . TYR A 1 93 ? -7.268 -6.355 6.245 1.00 91.00 93 TYR A N 1
ATOM 730 C CA . TYR A 1 93 ? -5.951 -5.762 6.407 1.00 91.00 93 TYR A CA 1
ATOM 731 C C . TYR A 1 93 ? -5.540 -5.058 5.120 1.00 91.00 93 TYR A C 1
ATOM 733 O O . TYR A 1 93 ? -5.608 -5.656 4.048 1.00 91.00 93 TYR A O 1
ATOM 741 N N . ASN A 1 94 ? -5.088 -3.812 5.210 1.00 89.44 94 ASN A N 1
ATOM 742 C CA . ASN A 1 94 ? -4.612 -3.060 4.056 1.00 89.44 94 ASN A CA 1
ATOM 743 C C . ASN A 1 94 ? -3.089 -2.896 4.121 1.00 89.44 94 ASN A C 1
ATOM 745 O O . ASN A 1 94 ? -2.536 -2.326 5.059 1.00 89.44 94 ASN A O 1
ATOM 749 N N . TYR A 1 95 ? -2.394 -3.363 3.086 1.00 90.94 95 TYR A N 1
ATOM 750 C CA . TYR A 1 95 ? -0.937 -3.278 3.019 1.00 90.94 95 TYR A CA 1
ATOM 751 C C . TYR A 1 95 ? -0.415 -1.842 2.891 1.00 90.94 95 TYR A C 1
ATOM 753 O O . TYR A 1 95 ? 0.726 -1.578 3.261 1.00 90.94 95 TYR A O 1
ATOM 761 N N . PHE A 1 96 ? -1.236 -0.901 2.419 1.00 84.38 96 PHE A N 1
ATOM 762 C CA . PHE A 1 96 ? -0.879 0.516 2.363 1.00 84.38 96 PHE A CA 1
ATOM 763 C C . PHE A 1 96 ? -0.646 1.094 3.757 1.00 84.38 96 PHE A C 1
ATOM 765 O O . PHE A 1 96 ? 0.326 1.813 3.974 1.00 84.38 96 PHE A O 1
ATOM 772 N N . ASN A 1 97 ? -1.567 0.814 4.685 1.00 80.31 97 ASN A N 1
ATOM 773 C CA . ASN A 1 97 ? -1.509 1.371 6.030 1.00 80.31 97 ASN A CA 1
ATOM 774 C C . ASN A 1 97 ? -0.926 0.414 7.066 1.00 80.31 97 ASN A C 1
ATOM 776 O O . ASN A 1 97 ? -0.706 0.812 8.204 1.00 80.31 97 ASN A O 1
ATOM 780 N N . GLY A 1 98 ? -0.670 -0.832 6.678 1.00 86.12 98 GLY A N 1
ATOM 781 C CA . GLY A 1 98 ? -0.167 -1.846 7.581 1.00 86.12 98 GLY A CA 1
ATOM 782 C C . GLY A 1 98 ? -1.164 -2.213 8.680 1.00 86.12 98 GLY A C 1
ATOM 783 O O . GLY A 1 98 ? -0.741 -2.667 9.734 1.00 86.12 98 GLY A O 1
ATOM 784 N N . GLY A 1 99 ? -2.464 -1.988 8.491 1.00 86.31 99 GLY A N 1
ATOM 785 C CA . GLY A 1 99 ? -3.455 -2.088 9.558 1.00 86.31 99 GLY A CA 1
ATOM 786 C C . GLY A 1 99 ? -4.695 -2.871 9.169 1.00 86.31 99 GLY A C 1
ATOM 787 O O . GLY A 1 99 ? -5.092 -2.920 8.004 1.00 86.31 99 GLY A O 1
ATOM 788 N N . CYS A 1 100 ? -5.325 -3.472 10.175 1.00 87.88 100 CYS A N 1
ATOM 789 C CA . CYS A 1 100 ? -6.679 -3.989 10.043 1.00 87.88 100 CYS A CA 1
ATOM 790 C C . CYS A 1 100 ? -7.700 -2.850 10.144 1.00 87.88 100 CYS A C 1
ATOM 792 O O . CYS A 1 100 ? -7.543 -1.926 10.945 1.00 87.88 100 CYS A O 1
ATOM 794 N N . ARG A 1 101 ? -8.802 -2.943 9.397 1.00 84.38 101 ARG A N 1
ATOM 795 C CA . ARG A 1 101 ? -9.865 -1.933 9.407 1.00 84.38 101 ARG A CA 1
ATOM 796 C C . ARG A 1 101 ? -10.487 -1.778 10.788 1.00 84.38 101 ARG A C 1
ATOM 798 O O . ARG A 1 101 ? -10.805 -0.653 11.180 1.00 84.38 101 ARG A O 1
ATOM 805 N N . THR A 1 102 ? -10.663 -2.873 11.534 1.00 83.56 102 THR A N 1
ATOM 806 C CA . THR A 1 102 ? -11.149 -2.750 12.914 1.00 83.56 102 THR A CA 1
ATOM 807 C C . THR A 1 102 ? -10.155 -1.975 13.766 1.00 83.56 102 THR A C 1
ATOM 809 O O . THR A 1 102 ? -10.570 -1.051 14.450 1.00 83.56 102 THR A O 1
ATOM 812 N N . GLU A 1 103 ? -8.857 -2.266 13.685 1.00 83.56 103 GLU A N 1
ATOM 813 C CA . GLU A 1 103 ? -7.819 -1.534 14.415 1.00 83.56 103 GLU A CA 1
ATOM 814 C C . GLU A 1 103 ? -7.843 -0.036 14.084 1.00 83.56 103 GLU A C 1
ATOM 816 O O . GLU A 1 103 ? -7.892 0.779 15.000 1.00 83.56 103 GLU A O 1
ATOM 821 N N . ASP A 1 104 ? -7.924 0.335 12.804 1.00 82.19 104 ASP A N 1
ATOM 822 C CA . ASP A 1 104 ? -8.013 1.739 12.386 1.00 82.19 104 ASP A CA 1
ATOM 823 C C . ASP A 1 104 ? -9.263 2.435 12.940 1.00 82.19 104 ASP A C 1
ATOM 825 O O . ASP A 1 104 ? -9.204 3.582 13.403 1.00 82.19 104 ASP A O 1
ATOM 829 N N . PHE A 1 105 ? -10.401 1.734 12.934 1.00 81.44 105 PHE A N 1
ATOM 830 C CA . PHE A 1 105 ? -11.629 2.225 13.552 1.00 81.44 105 PHE A CA 1
ATOM 831 C C . PHE A 1 105 ? -11.431 2.448 15.053 1.00 81.44 105 PHE A C 1
ATOM 833 O O . PHE A 1 105 ? -11.807 3.498 15.575 1.00 81.44 105 PHE A O 1
ATOM 840 N N . ARG A 1 106 ? -10.776 1.511 15.748 1.00 79.19 106 ARG A N 1
ATOM 841 C CA . ARG A 1 106 ? -10.468 1.653 17.175 1.00 79.19 106 ARG A CA 1
ATOM 842 C C . ARG A 1 106 ? -9.519 2.822 17.434 1.00 79.19 106 ARG A C 1
ATOM 844 O O . ARG A 1 106 ? -9.813 3.623 18.314 1.00 79.19 106 ARG A O 1
ATOM 851 N N . CYS A 1 107 ? -8.461 2.984 16.635 1.00 78.56 107 CYS A N 1
ATOM 852 C CA . CYS A 1 107 ? -7.516 4.101 16.745 1.00 78.56 107 CYS A CA 1
ATOM 853 C C . CYS A 1 107 ? -8.205 5.454 16.571 1.00 78.56 107 CYS A C 1
ATOM 855 O O . C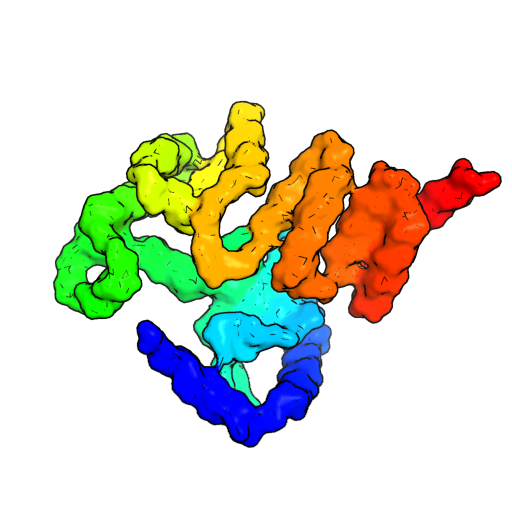YS A 1 107 ? -7.796 6.439 17.177 1.00 78.56 107 CYS A O 1
ATOM 857 N N . THR A 1 108 ? -9.250 5.497 15.748 1.00 81.50 108 THR A N 1
ATOM 858 C CA . THR A 1 108 ? -10.018 6.715 15.488 1.00 81.50 108 THR A CA 1
ATOM 859 C C . THR A 1 108 ? -11.040 6.990 16.594 1.00 81.50 108 THR A C 1
ATOM 861 O O . THR A 1 108 ? -11.211 8.132 17.011 1.00 81.50 108 THR A O 1
ATOM 864 N N . MET A 1 109 ? -11.721 5.958 17.098 1.00 82.19 109 MET A N 1
ATOM 865 C CA . MET A 1 109 ? -12.799 6.118 18.079 1.00 82.19 109 MET A CA 1
ATOM 866 C C . MET A 1 109 ? -12.298 6.233 19.520 1.00 82.19 109 MET A C 1
ATOM 868 O O . MET A 1 109 ? -12.857 7.014 20.289 1.00 82.19 109 MET A O 1
ATOM 872 N N . ALA A 1 110 ? -11.254 5.488 19.899 1.00 79.06 110 ALA A N 1
ATOM 873 C CA . ALA A 1 110 ? -10.756 5.450 21.276 1.00 79.06 110 ALA A CA 1
ATOM 874 C C . ALA A 1 110 ? -10.430 6.845 21.838 1.00 79.06 110 ALA A C 1
ATOM 876 O O . ALA A 1 110 ? -10.909 7.154 22.932 1.00 79.06 110 ALA A O 1
ATOM 877 N N . PRO A 1 111 ? -9.717 7.731 21.109 1.00 77.62 111 PRO A N 1
ATOM 878 C CA . PRO A 1 111 ? -9.412 9.068 21.608 1.00 77.62 111 PRO A CA 1
ATOM 879 C C . PRO A 1 111 ? -10.657 9.904 21.903 1.00 77.62 111 PRO A C 1
ATOM 881 O O . PRO A 1 111 ? -10.724 10.558 22.941 1.00 77.62 111 PRO A O 1
ATOM 884 N N . VAL A 1 112 ? -11.662 9.840 21.023 1.00 78.12 112 VAL A N 1
ATOM 885 C CA . VAL A 1 112 ? -12.918 10.594 21.163 1.00 78.12 112 VAL A CA 1
ATOM 886 C C . VAL A 1 112 ? -13.675 10.141 22.407 1.00 78.12 112 VAL A C 1
ATOM 888 O O . VAL A 1 112 ? -14.163 10.965 23.177 1.00 78.12 112 VAL A O 1
ATOM 891 N N . LEU A 1 113 ? -13.745 8.828 22.614 1.00 78.12 113 LEU A N 1
ATOM 892 C CA . LEU A 1 113 ? -14.439 8.215 23.741 1.00 78.12 113 LEU A CA 1
ATOM 893 C C . LEU A 1 113 ? -13.754 8.538 25.082 1.00 78.12 113 LEU A C 1
ATOM 895 O O . LEU A 1 113 ? -14.442 8.860 26.053 1.00 78.12 113 LEU A O 1
ATOM 899 N N . ILE A 1 114 ? -12.415 8.522 25.120 1.00 73.94 114 ILE A N 1
ATOM 900 C CA . ILE A 1 114 ? -11.622 8.944 26.288 1.00 73.94 114 ILE A CA 1
ATOM 901 C C . ILE A 1 114 ? -11.838 10.432 26.583 1.00 73.94 114 ILE A C 1
ATOM 903 O O . ILE A 1 114 ? -12.145 10.802 27.715 1.00 73.94 114 ILE A O 1
ATOM 907 N N . ALA A 1 115 ? -11.738 11.294 25.567 1.00 70.31 115 ALA A N 1
ATOM 908 C CA . ALA A 1 115 ? -11.897 12.739 25.728 1.00 70.31 115 ALA A CA 1
ATOM 909 C C . ALA A 1 115 ? -13.299 13.137 26.231 1.00 70.31 115 ALA A C 1
ATOM 911 O O . ALA A 1 115 ? -13.458 14.182 26.857 1.00 70.31 115 ALA A O 1
ATOM 912 N N . GLN A 1 116 ? -14.316 12.305 25.988 1.00 75.81 116 GLN A N 1
ATOM 913 C CA . GLN A 1 116 ? -15.683 12.498 26.486 1.00 75.81 116 GLN A CA 1
ATOM 914 C C . GLN A 1 116 ? -15.925 11.921 27.892 1.00 75.81 116 GLN A C 1
ATOM 916 O O . GLN A 1 116 ? -17.031 12.052 28.415 1.00 75.81 116 GLN A O 1
ATOM 921 N N . ASN A 1 117 ? -14.917 11.303 28.519 1.00 70.81 117 ASN A N 1
ATOM 922 C CA . ASN A 1 117 ? -14.989 10.715 29.860 1.00 70.81 117 ASN A CA 1
ATOM 923 C C . ASN A 1 117 ? -16.171 9.738 30.045 1.00 70.81 117 ASN A C 1
ATOM 925 O O . ASN A 1 117 ? -16.840 9.707 31.085 1.00 70.81 117 ASN A O 1
ATOM 929 N N . LEU A 1 118 ? -16.466 8.944 29.011 1.00 71.75 118 LEU A N 1
ATOM 930 C CA . LEU A 1 118 ? -17.548 7.964 29.045 1.00 71.75 118 LEU A CA 1
ATOM 931 C C . LEU A 1 118 ? -17.147 6.784 29.948 1.00 71.75 118 LEU A C 1
ATOM 933 O O . LEU A 1 118 ? -16.414 5.882 29.547 1.00 71.75 118 LEU A O 1
ATOM 937 N N . LYS A 1 119 ? -17.662 6.796 31.185 1.00 56.12 119 LYS A N 1
ATOM 938 C CA . LYS A 1 119 ? -17.309 5.901 32.310 1.00 56.12 119 LYS A CA 1
ATOM 939 C C . LYS A 1 119 ? -17.470 4.382 32.080 1.00 56.12 119 LYS A C 1
ATOM 941 O O . LYS A 1 119 ? -17.139 3.618 32.976 1.00 56.12 119 LYS A O 1
ATOM 946 N N . GLY A 1 120 ? -17.949 3.923 30.922 1.00 60.16 120 GLY A N 1
ATOM 947 C CA . GLY A 1 120 ? -18.146 2.497 30.606 1.00 60.16 120 GLY A CA 1
ATOM 948 C C . GLY A 1 120 ? -17.066 1.860 29.725 1.00 60.16 120 GLY A C 1
ATOM 949 O O . GLY A 1 120 ? -17.180 0.690 29.379 1.00 60.16 120 GLY A O 1
ATOM 950 N N . ILE A 1 121 ? -16.047 2.622 29.318 1.00 62.97 121 ILE A N 1
ATOM 951 C CA . ILE A 1 121 ? -15.090 2.208 28.275 1.00 62.97 121 ILE A CA 1
ATOM 952 C C . ILE A 1 121 ? -13.729 1.826 28.891 1.00 62.97 121 ILE A C 1
ATOM 954 O O . ILE A 1 121 ? -12.853 1.322 28.198 1.00 62.97 121 ILE A O 1
ATOM 958 N N . SER A 1 122 ? -13.552 1.982 30.208 1.00 52.94 122 SER A N 1
ATOM 959 C CA . SER A 1 122 ? -12.278 1.766 30.916 1.00 52.94 122 SER A CA 1
ATOM 960 C C . SER A 1 122 ? -11.647 0.393 30.655 1.00 52.94 122 SER A C 1
ATOM 962 O O . SER A 1 122 ? -10.467 0.333 30.326 1.00 52.94 122 SER A O 1
ATOM 964 N N . THR A 1 123 ? -12.426 -0.692 30.668 1.00 56.78 123 THR A N 1
ATOM 965 C CA . THR A 1 123 ? -11.927 -2.058 30.401 1.00 56.78 123 THR A CA 1
ATOM 966 C C . THR A 1 123 ? -11.422 -2.240 28.965 1.00 56.78 123 THR A C 1
ATOM 968 O O . THR A 1 123 ? -10.529 -3.039 28.699 1.00 56.78 123 THR A O 1
ATOM 971 N N . TRP A 1 124 ? -11.971 -1.483 28.012 1.00 57.88 124 TRP A N 1
ATOM 972 C CA . TRP A 1 124 ? -11.513 -1.487 26.623 1.00 57.88 124 TRP A CA 1
ATOM 973 C C . TRP A 1 124 ? -10.230 -0.656 26.434 1.00 57.88 124 TRP A C 1
ATOM 975 O O . TRP A 1 124 ? -9.419 -0.947 25.555 1.00 57.88 124 TRP A O 1
ATOM 985 N N . LEU A 1 125 ? -10.029 0.349 27.293 1.00 54.03 125 LEU A N 1
ATOM 986 C CA . LEU A 1 125 ? -8.943 1.332 27.239 1.00 54.03 125 LEU A CA 1
ATOM 987 C C . LEU A 1 125 ? -7.684 0.910 28.001 1.00 54.03 125 LEU A C 1
ATOM 989 O O . LEU A 1 125 ? -6.591 1.318 27.612 1.00 54.03 125 LEU A O 1
ATOM 993 N N . GLU A 1 126 ? -7.808 0.071 29.032 1.00 54.62 126 GLU A N 1
ATOM 994 C CA . GLU A 1 126 ? -6.666 -0.475 29.787 1.00 54.62 126 GLU A CA 1
ATOM 995 C C . GLU A 1 126 ? -5.655 -1.188 28.873 1.00 54.62 126 GLU A C 1
ATOM 997 O O . GLU A 1 126 ? -4.450 -1.114 29.100 1.00 54.62 126 GLU A O 1
ATOM 1002 N N . ASN A 1 127 ? -6.119 -1.774 27.766 1.00 58.47 127 ASN A N 1
ATOM 1003 C CA . ASN A 1 127 ? -5.258 -2.435 26.782 1.00 58.47 127 ASN A CA 1
ATOM 1004 C C . ASN A 1 127 ? -4.522 -1.472 25.831 1.00 58.47 127 ASN A C 1
ATOM 1006 O O . ASN A 1 127 ? -3.620 -1.901 25.117 1.00 58.47 127 ASN A O 1
ATOM 1010 N N . TRP A 1 128 ? -4.900 -0.191 25.782 1.00 63.75 128 TRP A N 1
ATOM 1011 C CA . TRP A 1 128 ? -4.355 0.785 24.825 1.00 63.75 128 TRP A CA 1
ATOM 1012 C C . TRP A 1 128 ? -3.250 1.668 25.399 1.00 63.75 128 TRP A C 1
ATOM 1014 O O . TRP A 1 128 ? -2.568 2.349 24.637 1.00 63.75 128 TRP A O 1
ATOM 1024 N N . ASN A 1 129 ? -3.070 1.663 26.724 1.00 70.75 129 ASN A N 1
ATOM 1025 C CA . ASN A 1 129 ? -2.050 2.442 27.432 1.00 70.75 129 ASN A CA 1
ATOM 1026 C C . ASN A 1 129 ? -1.982 3.926 26.991 1.00 70.75 129 ASN A C 1
ATOM 1028 O O . ASN A 1 129 ? -0.912 4.535 26.962 1.00 70.75 129 ASN A O 1
ATOM 1032 N N . LEU A 1 130 ? -3.127 4.499 26.598 1.00 77.12 130 LEU A N 1
ATOM 1033 C CA . LEU A 1 130 ? -3.224 5.853 26.061 1.00 77.12 130 LEU A CA 1
ATOM 1034 C C . LEU A 1 130 ? -3.483 6.838 27.207 1.00 77.12 130 LEU A C 1
ATOM 1036 O O . LEU A 1 130 ? -4.473 6.710 27.929 1.00 77.12 130 LEU A O 1
ATOM 1040 N N . LYS A 1 131 ? -2.613 7.836 27.377 1.00 83.75 131 LYS A N 1
ATOM 1041 C CA . LYS A 1 131 ? -2.806 8.880 28.394 1.00 83.75 131 LYS A CA 1
ATOM 1042 C C . LYS A 1 131 ? -3.940 9.825 27.982 1.00 83.75 131 LYS A C 1
ATOM 1044 O O . LYS A 1 131 ? -4.163 10.050 26.795 1.00 83.75 131 LYS A O 1
ATOM 1049 N N . GLN A 1 132 ? -4.605 10.452 28.955 1.00 82.44 132 GLN A N 1
ATOM 1050 C CA . GLN A 1 132 ? -5.660 11.447 28.702 1.00 82.44 132 GLN A CA 1
ATOM 1051 C C . GLN A 1 132 ? -5.189 12.570 27.757 1.00 82.44 132 GLN A C 1
ATOM 1053 O O . GLN A 1 132 ? -5.884 12.909 26.803 1.00 82.44 132 GLN A O 1
ATOM 1058 N N . SER A 1 133 ? -3.973 13.084 27.969 1.00 87.12 133 SER A N 1
ATOM 1059 C CA . SER A 1 133 ? -3.352 14.103 27.111 1.00 87.12 133 SER A CA 1
ATOM 1060 C C . SER A 1 133 ? -3.192 13.650 25.657 1.00 87.12 133 SER A C 1
ATOM 1062 O O . SER A 1 133 ? -3.355 14.440 24.729 1.00 87.12 133 SER A O 1
ATOM 1064 N N . ASP A 1 134 ? -2.895 12.368 25.447 1.00 89.94 134 ASP A N 1
ATOM 1065 C CA . ASP A 1 134 ? -2.717 11.790 24.117 1.00 89.94 134 ASP A CA 1
ATOM 1066 C C . ASP A 1 134 ? -4.074 11.633 23.422 1.00 89.94 134 ASP A C 1
ATOM 1068 O O . ASP A 1 134 ? -4.205 11.929 22.236 1.00 89.94 134 ASP A O 1
ATOM 1072 N N . ALA A 1 135 ? -5.112 11.236 24.166 1.00 86.25 135 ALA A N 1
ATOM 1073 C CA . ALA A 1 135 ? -6.489 11.210 23.674 1.00 86.25 135 ALA A CA 1
ATOM 1074 C C . ALA A 1 135 ? -6.995 12.597 23.268 1.00 86.25 135 ALA A C 1
ATOM 1076 O O . ALA A 1 135 ? -7.642 12.738 22.228 1.00 86.25 135 ALA A O 1
ATOM 1077 N N . GLU A 1 136 ? -6.701 13.625 24.061 1.00 88.38 136 GLU A N 1
ATOM 1078 C CA . GLU A 1 136 ? -7.066 15.009 23.755 1.00 88.38 136 GLU A CA 1
ATOM 1079 C C . GLU A 1 136 ? -6.364 15.504 22.487 1.00 88.38 136 GLU A C 1
ATOM 1081 O O . GLU A 1 136 ? -7.021 16.072 21.608 1.00 88.38 136 GLU A O 1
ATOM 1086 N N . TYR A 1 137 ? -5.067 15.212 22.341 1.00 93.44 137 TYR A N 1
ATOM 1087 C CA . TYR A 1 137 ? -4.313 15.499 21.121 1.00 93.44 137 TYR A CA 1
ATOM 1088 C C . TYR A 1 137 ? -4.897 14.775 19.897 1.00 93.44 137 TYR A C 1
ATOM 1090 O O . TYR A 1 137 ? -5.214 15.399 18.887 1.00 93.44 137 TYR A O 1
ATOM 1098 N N . LEU A 1 138 ? -5.105 13.460 19.972 1.00 91.94 138 LEU A N 1
ATOM 1099 C CA . LEU A 1 138 ? -5.646 12.697 18.844 1.00 91.94 138 LEU A CA 1
ATOM 1100 C C . LEU A 1 138 ? -7.079 13.140 18.499 1.00 91.94 138 LEU A C 1
ATOM 1102 O O . LEU A 1 138 ? -7.447 13.201 17.327 1.00 91.94 138 LEU A O 1
ATOM 1106 N N . THR A 1 139 ? -7.877 13.537 19.492 1.00 89.50 139 THR A N 1
ATOM 1107 C CA . THR A 1 139 ? -9.207 14.120 19.266 1.00 89.50 139 THR A CA 1
ATOM 1108 C C . THR A 1 139 ? -9.125 15.470 18.554 1.00 89.50 139 THR A C 1
ATOM 1110 O O . THR A 1 139 ? -9.942 15.743 17.673 1.00 89.50 139 THR A O 1
ATOM 1113 N N . SER A 1 140 ? -8.162 16.330 18.904 1.00 91.81 140 SER A N 1
ATOM 1114 C CA . SER A 1 140 ? -7.974 17.616 18.223 1.00 91.81 140 SER A CA 1
ATOM 1115 C C . SER A 1 140 ? -7.534 17.420 16.769 1.00 91.81 140 SER A C 1
ATOM 1117 O O . SER A 1 140 ? -8.086 18.070 15.879 1.00 91.81 140 SER A O 1
ATOM 1119 N N . LEU A 1 141 ? -6.658 16.444 16.509 1.00 94.31 141 LEU A N 1
ATOM 1120 C CA . LEU A 1 141 ? -6.257 16.044 15.162 1.00 94.31 141 LEU A CA 1
ATOM 1121 C C . LEU A 1 141 ? -7.449 15.551 14.329 1.00 94.31 141 LEU A C 1
ATOM 1123 O O . LEU A 1 141 ? -7.640 15.981 13.192 1.00 94.31 141 LEU A O 1
ATOM 1127 N N . LEU A 1 142 ? -8.297 14.689 14.895 1.00 90.69 142 LEU A N 1
ATOM 1128 C CA . LEU A 1 142 ? -9.500 14.200 14.215 1.00 90.69 142 LEU A CA 1
ATOM 1129 C C . LEU A 1 142 ? -10.514 15.321 13.948 1.00 90.69 142 LEU A C 1
ATOM 1131 O O . LEU A 1 142 ? -11.125 15.356 12.879 1.00 90.69 142 LEU A O 1
ATOM 1135 N N . LYS A 1 143 ? -10.650 16.281 14.871 1.00 90.25 143 LYS A N 1
ATOM 1136 C CA . LYS A 1 143 ? -11.460 17.488 14.653 1.00 90.25 143 LYS A CA 1
ATOM 1137 C C . LYS A 1 143 ? -10.899 18.334 13.511 1.00 90.25 143 LYS A C 1
ATOM 1139 O O . LYS A 1 143 ? -11.673 18.726 12.641 1.00 90.25 143 LYS A O 1
ATOM 1144 N N . ALA A 1 144 ? -9.589 18.581 13.469 1.00 92.81 144 ALA A N 1
ATOM 1145 C CA . ALA A 1 144 ? -8.949 19.288 12.357 1.00 92.81 144 ALA A CA 1
ATOM 1146 C C . ALA A 1 144 ? -9.213 18.568 11.023 1.00 92.81 144 ALA A C 1
ATOM 1148 O O . ALA A 1 144 ? -9.677 19.187 10.067 1.00 92.81 144 ALA A O 1
ATOM 1149 N N . LYS A 1 145 ? -9.066 17.236 10.998 1.00 91.38 145 LYS A N 1
ATOM 1150 C CA . LYS A 1 145 ? -9.388 16.411 9.827 1.00 91.38 145 LYS A CA 1
ATOM 1151 C C . LYS A 1 145 ? -10.844 16.544 9.380 1.00 91.38 145 LYS A C 1
ATOM 1153 O O . LYS A 1 145 ? -11.095 16.649 8.184 1.00 91.38 145 LYS A O 1
ATOM 1158 N N . SER A 1 146 ? -11.795 16.582 10.313 1.00 89.31 146 SER A N 1
ATOM 1159 C CA . SER A 1 146 ? -13.222 16.738 9.990 1.00 89.31 146 SER A CA 1
ATOM 1160 C C . SER A 1 146 ? -13.578 18.104 9.389 1.00 89.31 146 SER A C 1
ATOM 1162 O O . SER A 1 146 ? -14.533 18.192 8.624 1.00 89.31 146 SER A O 1
ATOM 1164 N N . LYS A 1 147 ? -12.801 19.157 9.692 1.00 92.75 147 LYS A N 1
ATOM 1165 C CA . LYS A 1 147 ? -12.972 20.489 9.087 1.00 92.75 147 LYS A CA 1
ATOM 1166 C C . LYS A 1 147 ? -12.483 20.547 7.638 1.00 92.75 147 LYS A C 1
ATOM 1168 O O . LYS A 1 147 ? -12.904 21.429 6.902 1.00 92.75 147 LYS A O 1
ATOM 1173 N N . GLY A 1 148 ? -11.599 19.629 7.240 1.00 88.62 148 GLY A N 1
ATOM 1174 C CA . GLY A 1 148 ? -11.117 19.504 5.863 1.00 88.62 148 GLY A CA 1
ATOM 1175 C C . GLY A 1 148 ? -10.101 20.560 5.418 1.00 88.62 148 GLY A C 1
ATOM 1176 O O . GLY A 1 148 ? -9.820 20.630 4.228 1.00 88.62 148 GLY A O 1
ATOM 1177 N N . VAL A 1 149 ? -9.548 21.356 6.340 1.00 92.62 149 VAL A N 1
ATOM 1178 C CA . VAL A 1 149 ? -8.479 22.330 6.052 1.00 92.62 149 VAL A CA 1
ATOM 1179 C C . VAL A 1 149 ? -7.130 21.633 6.233 1.00 92.62 149 VAL A C 1
ATOM 1181 O O . VAL A 1 149 ? -6.712 21.372 7.361 1.00 92.62 149 VAL A O 1
ATOM 1184 N N . ASP A 1 150 ? -6.470 21.260 5.136 1.00 93.88 150 ASP A N 1
ATOM 1185 C CA . ASP A 1 150 ? -5.292 20.385 5.188 1.00 93.88 150 ASP A CA 1
ATOM 1186 C C . ASP A 1 150 ? -4.063 21.056 5.844 1.00 93.88 150 ASP A C 1
ATOM 1188 O O . ASP A 1 150 ? -3.264 20.370 6.485 1.00 93.88 150 ASP A O 1
ATOM 1192 N N . GLU A 1 151 ? -3.928 22.385 5.778 1.00 93.94 151 GLU A N 1
ATOM 1193 C CA . GLU A 1 151 ? -2.882 23.145 6.482 1.00 93.94 151 GLU A CA 1
ATOM 1194 C C . GLU A 1 151 ? -3.045 23.102 8.009 1.00 93.94 151 GLU A C 1
ATOM 1196 O O . GLU A 1 151 ? -2.058 22.951 8.739 1.00 93.94 151 GLU A O 1
ATOM 1201 N N . ASP A 1 152 ? -4.284 23.180 8.502 1.00 94.12 152 ASP A N 1
ATOM 1202 C CA . ASP A 1 152 ? -4.587 23.039 9.929 1.00 94.12 152 ASP A CA 1
ATOM 1203 C C . ASP A 1 152 ? -4.231 21.626 10.404 1.00 94.12 152 ASP A C 1
ATOM 1205 O O . ASP A 1 152 ? -3.632 21.454 11.467 1.00 94.12 152 ASP A O 1
ATOM 1209 N N . ILE A 1 153 ? -4.554 20.605 9.597 1.00 96.00 153 ILE A N 1
ATOM 1210 C CA . ILE A 1 153 ? -4.192 19.211 9.884 1.00 96.00 153 ILE A CA 1
ATOM 1211 C C . ILE A 1 153 ? -2.673 19.080 10.013 1.00 96.00 153 ILE A C 1
ATOM 1213 O O . ILE A 1 153 ? -2.189 18.507 10.990 1.00 96.00 153 ILE A O 1
ATOM 1217 N N . LEU A 1 154 ? -1.921 19.625 9.052 1.00 95.19 154 LEU A N 1
ATOM 1218 C CA . LEU A 1 154 ? -0.463 19.555 9.057 1.00 95.19 154 LEU A CA 1
ATOM 1219 C C . LEU A 1 154 ? 0.131 20.268 10.279 1.00 95.19 154 LEU A C 1
ATOM 1221 O O . LEU A 1 154 ? 1.017 19.716 10.927 1.00 95.19 154 LEU A O 1
ATOM 1225 N N . THR A 1 155 ? -0.418 21.428 10.649 1.00 95.00 155 THR A N 1
ATOM 1226 C CA . THR A 1 155 ? -0.002 22.185 11.840 1.00 95.00 155 THR A CA 1
ATOM 1227 C C . THR A 1 155 ? -0.182 21.361 13.116 1.00 95.00 155 THR A C 1
ATOM 1229 O O . THR A 1 155 ? 0.732 21.286 13.936 1.00 95.00 155 THR A O 1
ATOM 1232 N N . VAL A 1 156 ? -1.324 20.683 13.273 1.00 95.62 156 VAL A N 1
ATOM 1233 C CA . VAL A 1 156 ? -1.569 19.809 14.432 1.00 95.62 156 VAL A CA 1
ATOM 1234 C C . VAL A 1 156 ? -0.640 18.591 14.415 1.00 95.62 156 VAL A C 1
ATOM 1236 O O . VAL A 1 156 ? -0.105 18.213 15.459 1.00 95.62 156 VAL A O 1
ATOM 1239 N N . CYS A 1 157 ? -0.407 17.978 13.251 1.00 95.75 157 CYS A N 1
ATOM 1240 C CA . CYS A 1 157 ? 0.520 16.852 13.110 1.00 95.75 157 CYS A CA 1
ATOM 1241 C C . CYS A 1 157 ? 1.968 17.229 13.458 1.00 95.75 157 CYS A C 1
ATOM 1243 O O . CYS A 1 157 ? 2.644 16.466 14.143 1.00 95.75 157 CYS A O 1
ATOM 1245 N N . ASP A 1 158 ? 2.448 18.394 13.026 1.00 93.62 158 ASP A N 1
ATOM 1246 C CA . ASP A 1 158 ? 3.822 18.839 13.292 1.00 93.62 158 ASP A CA 1
ATOM 1247 C C . ASP A 1 158 ? 4.032 19.214 14.777 1.00 93.62 158 ASP A C 1
ATOM 1249 O O . ASP A 1 158 ? 5.153 19.166 15.290 1.00 93.62 158 ASP A O 1
ATOM 1253 N N . GLN A 1 159 ? 2.944 19.500 15.500 1.00 95.06 159 GLN A N 1
ATOM 1254 C CA . GLN A 1 159 ? 2.916 19.703 16.953 1.00 95.06 159 GLN A CA 1
ATOM 1255 C C . GLN A 1 159 ? 2.727 18.401 17.753 1.00 95.06 159 GLN A C 1
ATOM 1257 O O . GLN A 1 159 ? 2.552 18.457 18.972 1.00 95.06 159 GLN A O 1
ATOM 1262 N N . ALA A 1 160 ? 2.758 17.230 17.104 1.00 94.69 160 ALA A N 1
ATOM 1263 C CA . ALA A 1 160 ? 2.622 15.949 17.791 1.00 94.69 160 ALA A CA 1
ATOM 1264 C C . ALA A 1 160 ? 3.669 15.795 18.911 1.00 94.69 160 ALA A C 1
ATOM 1266 O O . ALA A 1 160 ? 4.869 15.997 18.653 1.00 94.69 160 ALA A O 1
ATOM 1267 N N . PRO A 1 161 ? 3.247 15.366 20.121 1.00 94.06 161 PRO A N 1
ATOM 1268 C CA . PRO A 1 161 ? 4.161 14.880 21.148 1.00 94.06 161 PRO A CA 1
ATOM 1269 C C . PRO A 1 161 ? 5.126 13.844 20.570 1.00 94.06 161 PRO A C 1
ATOM 1271 O O . PRO A 1 161 ? 4.739 13.044 19.719 1.00 94.06 161 PRO A O 1
ATOM 1274 N N . GLU A 1 162 ? 6.378 13.845 21.029 1.00 91.38 162 GLU A N 1
ATOM 1275 C CA . GLU A 1 162 ? 7.448 13.027 20.443 1.00 91.38 162 GLU A CA 1
ATOM 1276 C C . GLU A 1 162 ? 7.075 11.540 20.354 1.00 91.38 162 GLU A C 1
ATOM 1278 O O . GLU A 1 162 ? 7.229 10.927 19.298 1.00 91.38 162 GLU A O 1
ATOM 1283 N N . HIS A 1 163 ? 6.474 10.986 21.412 1.00 89.88 163 HIS A N 1
ATOM 1284 C CA . HIS A 1 163 ? 6.038 9.587 21.459 1.00 89.88 163 HIS A CA 1
ATOM 1285 C C . HIS A 1 163 ? 4.847 9.265 20.543 1.00 89.88 163 HIS A C 1
ATOM 1287 O O . HIS A 1 163 ? 4.596 8.094 20.271 1.00 89.88 163 HIS A O 1
ATOM 1293 N N . LEU A 1 164 ? 4.117 10.274 20.056 1.00 90.50 164 LEU A N 1
ATOM 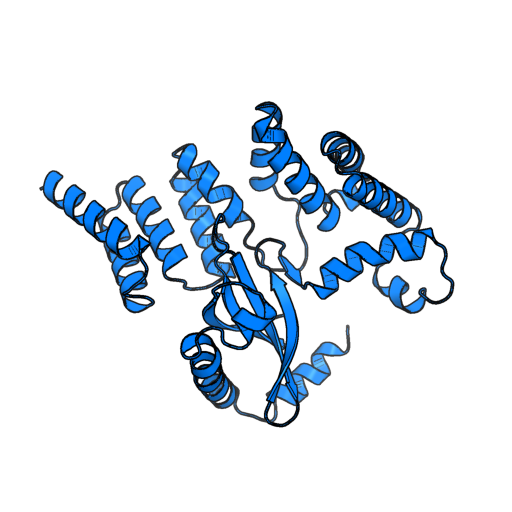1294 C CA . LEU A 1 164 ? 3.017 10.117 19.098 1.00 90.50 164 LEU A CA 1
ATOM 1295 C C . LEU A 1 164 ? 3.443 10.372 17.648 1.00 90.50 164 LEU A C 1
ATOM 1297 O O . LEU A 1 164 ? 2.658 10.109 16.742 1.00 90.50 164 LEU A O 1
ATOM 1301 N N . ARG A 1 165 ? 4.669 10.834 17.381 1.00 88.50 165 ARG A N 1
ATOM 1302 C CA . ARG A 1 165 ? 5.144 11.042 15.997 1.00 88.50 165 ARG A CA 1
ATOM 1303 C C . ARG A 1 165 ? 5.260 9.740 15.209 1.00 88.50 165 ARG A C 1
ATOM 1305 O O . ARG A 1 165 ? 5.065 9.744 13.998 1.00 88.50 165 ARG A O 1
ATOM 1312 N N . SER A 1 166 ? 5.537 8.631 15.894 1.00 85.81 166 SER A N 1
ATOM 1313 C CA . SER A 1 166 ? 5.514 7.283 15.317 1.00 85.81 166 SER A CA 1
ATOM 1314 C C . SER A 1 166 ? 4.136 6.625 15.359 1.00 85.81 166 SER A C 1
ATOM 1316 O O . SER A 1 166 ? 3.974 5.500 14.886 1.00 85.81 166 SER A O 1
ATOM 1318 N N . ASN A 1 167 ? 3.120 7.305 15.901 1.00 87.81 167 ASN A N 1
ATOM 1319 C CA . ASN A 1 167 ? 1.766 6.785 15.888 1.00 87.81 167 ASN A CA 1
ATOM 1320 C C . ASN A 1 167 ? 1.249 6.716 14.444 1.00 87.81 167 ASN A C 1
ATOM 1322 O O . ASN A 1 167 ? 1.229 7.709 13.712 1.00 87.81 167 ASN A O 1
ATOM 1326 N N . ARG A 1 168 ? 0.774 5.531 14.062 1.00 86.38 168 ARG A N 1
ATOM 1327 C CA . ARG A 1 168 ? 0.294 5.215 12.715 1.00 86.38 168 ARG A CA 1
ATOM 1328 C C . ARG A 1 168 ? -0.789 6.178 12.220 1.00 86.38 168 ARG A C 1
ATOM 1330 O O . ARG A 1 168 ? -0.734 6.638 11.082 1.00 86.38 168 ARG A O 1
ATOM 1337 N N . LEU A 1 169 ? -1.751 6.525 13.079 1.00 87.50 169 LEU A N 1
ATOM 1338 C CA . LEU A 1 169 ? -2.836 7.446 12.734 1.00 87.50 169 LEU A CA 1
ATOM 1339 C C . LEU A 1 169 ? -2.291 8.843 12.413 1.00 87.50 169 LEU A C 1
ATOM 1341 O O . LEU A 1 169 ? -2.677 9.434 11.405 1.00 87.50 169 LEU A O 1
ATOM 1345 N N . VAL A 1 170 ? -1.369 9.347 13.241 1.00 92.31 170 VAL A N 1
ATOM 1346 C CA . VAL A 1 170 ? -0.725 10.655 13.042 1.00 92.31 170 VAL A CA 1
ATOM 1347 C C . VAL A 1 170 ? 0.043 10.668 11.723 1.00 92.31 170 VAL A C 1
ATOM 1349 O O . VAL A 1 170 ? -0.155 11.574 10.913 1.00 92.31 170 VAL A O 1
ATOM 1352 N N . TYR A 1 171 ? 0.845 9.631 11.464 1.00 91.50 171 TYR A N 1
ATOM 1353 C CA . TYR A 1 171 ? 1.610 9.493 10.227 1.00 91.50 171 TYR A CA 1
ATOM 1354 C C . TYR A 1 171 ? 0.714 9.507 8.977 1.00 91.50 171 TYR A C 1
ATOM 1356 O O . TYR A 1 171 ? 0.936 10.309 8.067 1.00 91.50 171 TYR A O 1
ATOM 1364 N N . PHE A 1 172 ? -0.344 8.687 8.937 1.00 89.88 172 PHE A N 1
ATOM 1365 C CA . PHE A 1 172 ? -1.217 8.621 7.759 1.00 89.88 172 PHE A CA 1
ATOM 1366 C C . PHE A 1 172 ? -2.053 9.879 7.552 1.00 89.88 172 PHE A C 1
ATOM 1368 O O . PHE A 1 172 ? -2.239 10.297 6.408 1.00 89.88 172 PHE A O 1
ATOM 1375 N N . ILE A 1 173 ? -2.546 10.506 8.623 1.00 93.25 173 ILE A N 1
ATOM 1376 C CA . ILE A 1 173 ? -3.271 11.776 8.505 1.00 93.25 173 ILE A CA 1
ATOM 1377 C C . ILE A 1 173 ? -2.336 12.869 7.969 1.00 93.25 173 ILE A C 1
ATOM 1379 O O . ILE A 1 173 ? -2.711 13.575 7.030 1.00 93.25 173 ILE A O 1
ATOM 1383 N N . ARG A 1 174 ? -1.101 12.950 8.481 1.00 94.75 174 ARG A N 1
ATOM 1384 C CA . ARG A 1 174 ? -0.081 13.883 7.986 1.00 94.75 174 ARG A CA 1
ATOM 1385 C C . ARG A 1 174 ? 0.244 13.645 6.511 1.00 94.75 174 ARG A C 1
ATOM 1387 O O . ARG A 1 174 ? 0.240 14.585 5.720 1.00 94.75 174 ARG A O 1
ATOM 1394 N N . GLY A 1 175 ? 0.480 12.391 6.121 1.00 92.94 175 GLY A N 1
ATOM 1395 C CA . GLY A 1 175 ? 0.765 12.015 4.734 1.00 92.94 175 GLY A CA 1
ATOM 1396 C C . GLY A 1 175 ? -0.384 12.349 3.775 1.00 92.94 175 GLY A C 1
ATOM 1397 O O . GLY A 1 175 ? -0.139 12.821 2.667 1.00 92.94 175 GLY A O 1
ATOM 1398 N N . GLN A 1 176 ? -1.641 12.170 4.200 1.00 91.62 176 GLN A N 1
ATOM 1399 C CA . GLN A 1 176 ? -2.820 12.566 3.418 1.00 91.62 176 GLN A CA 1
ATOM 1400 C C . GLN A 1 176 ? -2.898 14.082 3.212 1.00 91.62 176 GLN A C 1
ATOM 1402 O O . GLN A 1 176 ? -3.149 14.514 2.085 1.00 91.62 176 GLN A O 1
ATOM 1407 N N . ALA A 1 177 ? -2.653 14.871 4.263 1.00 94.62 177 ALA A N 1
ATOM 1408 C CA . ALA A 1 177 ? -2.622 16.330 4.172 1.00 94.62 177 ALA A CA 1
ATOM 1409 C C . ALA A 1 177 ? -1.525 16.794 3.200 1.00 94.62 177 ALA A C 1
ATOM 1411 O O . ALA A 1 177 ? -1.809 17.495 2.231 1.00 94.62 177 ALA A O 1
ATOM 1412 N N . LEU A 1 178 ? -0.292 16.300 3.364 1.00 95.06 178 LEU A N 1
ATOM 1413 C CA . LEU A 1 178 ? 0.823 16.603 2.458 1.00 95.06 178 LEU A CA 1
ATOM 1414 C C . LEU A 1 178 ? 0.520 16.221 1.002 1.00 95.06 178 LEU A C 1
ATOM 1416 O O . LEU A 1 178 ? 0.794 16.995 0.084 1.00 95.06 178 LEU A O 1
ATOM 1420 N N . ARG A 1 179 ? -0.096 15.052 0.775 1.00 90.75 179 ARG A N 1
ATOM 1421 C CA . ARG A 1 179 ? -0.456 14.584 -0.571 1.00 90.75 179 ARG A CA 1
ATOM 1422 C C . ARG A 1 179 ? -1.430 15.521 -1.280 1.00 90.75 179 ARG A C 1
ATOM 1424 O O . ARG A 1 179 ? -1.358 15.613 -2.502 1.00 90.75 179 ARG A O 1
ATOM 1431 N N . LYS A 1 180 ? -2.347 16.163 -0.556 1.00 91.56 180 LYS A N 1
ATOM 1432 C CA . LYS A 1 180 ? -3.282 17.135 -1.138 1.00 91.56 180 LYS A CA 1
ATOM 1433 C C . LYS A 1 180 ? -2.621 18.499 -1.329 1.00 91.56 180 LYS A C 1
ATOM 1435 O O . LYS A 1 180 ? -2.715 19.076 -2.408 1.00 91.56 180 LYS A O 1
ATOM 1440 N N . LEU A 1 181 ? -1.881 18.963 -0.323 1.00 92.94 181 LEU A N 1
ATOM 1441 C CA . LEU A 1 181 ? -1.225 20.271 -0.338 1.00 92.94 181 LEU A CA 1
ATOM 1442 C C . LEU A 1 181 ? -0.116 20.390 -1.392 1.00 92.94 181 LEU A C 1
ATOM 1444 O O . LEU A 1 181 ? 0.137 21.486 -1.890 1.00 92.94 181 LEU A O 1
ATOM 1448 N N . LYS A 1 182 ? 0.524 19.281 -1.792 1.00 89.56 182 LYS A N 1
ATOM 1449 C CA . LYS A 1 182 ? 1.584 19.299 -2.818 1.00 89.56 182 LYS A CA 1
ATOM 1450 C C . LYS A 1 182 ? 1.151 19.902 -4.158 1.00 89.56 182 LYS A C 1
ATOM 1452 O O . LYS A 1 182 ? 2.001 20.404 -4.879 1.00 89.56 182 LYS A O 1
ATOM 1457 N N . MET A 1 183 ? -0.145 19.872 -4.493 1.00 83.94 183 MET A N 1
ATOM 1458 C CA . MET A 1 183 ? -0.645 20.494 -5.727 1.00 83.94 183 MET A CA 1
ATOM 1459 C C . MET A 1 183 ? -0.617 22.027 -5.662 1.00 83.94 183 MET A C 1
ATOM 1461 O O . MET A 1 183 ? -0.549 22.676 -6.700 1.00 83.94 183 MET A O 1
ATOM 1465 N N . ALA A 1 184 ? -0.659 22.600 -4.457 1.00 87.69 184 ALA A N 1
ATOM 1466 C CA . ALA A 1 184 ? -0.666 24.042 -4.234 1.00 87.69 184 ALA A CA 1
ATOM 1467 C C . ALA A 1 184 ? 0.740 24.621 -4.007 1.00 87.69 184 ALA A C 1
ATOM 1469 O O . ALA A 1 184 ? 0.974 25.791 -4.304 1.00 87.69 184 ALA A O 1
ATOM 1470 N N . ASN A 1 185 ? 1.682 23.833 -3.472 1.00 89.00 185 ASN A N 1
ATOM 1471 C CA . ASN A 1 185 ? 3.041 24.298 -3.194 1.00 89.00 185 ASN A CA 1
ATOM 1472 C C . ASN A 1 185 ? 4.078 23.155 -3.300 1.00 89.00 185 ASN A C 1
ATOM 1474 O O . ASN A 1 185 ? 3.977 22.182 -2.542 1.00 89.00 185 ASN A O 1
ATOM 1478 N N . PRO A 1 186 ? 5.122 23.296 -4.149 1.00 89.88 186 PRO A N 1
ATOM 1479 C CA . PRO A 1 186 ? 6.188 22.300 -4.310 1.00 89.88 186 PRO A CA 1
ATOM 1480 C C . PRO A 1 186 ? 6.907 21.915 -3.011 1.00 89.88 186 PRO A C 1
ATOM 1482 O O . PRO A 1 186 ? 7.379 20.790 -2.871 1.00 89.88 186 PRO A O 1
ATOM 1485 N N . ARG A 1 187 ? 6.947 22.801 -2.007 1.00 92.69 187 ARG A N 1
ATOM 1486 C CA . ARG A 1 187 ? 7.517 22.479 -0.690 1.00 92.69 187 ARG A CA 1
ATOM 1487 C C . ARG A 1 187 ? 6.839 21.264 -0.048 1.00 92.69 187 ARG A C 1
ATOM 1489 O O . ARG A 1 187 ? 7.510 20.453 0.585 1.00 92.69 187 ARG A O 1
ATOM 1496 N N . TYR A 1 188 ? 5.521 21.120 -0.196 1.00 93.75 188 TYR A N 1
ATOM 1497 C CA . TYR A 1 188 ? 4.803 19.976 0.372 1.00 93.75 188 TYR A CA 1
ATOM 1498 C C . TYR A 1 188 ? 5.051 18.685 -0.406 1.00 93.75 188 TYR A C 1
ATOM 1500 O O . TYR A 1 188 ? 4.932 17.608 0.172 1.00 93.75 188 TYR A O 1
ATOM 1508 N N . GLU A 1 189 ? 5.439 18.770 -1.681 1.00 91.06 189 GLU A N 1
ATOM 1509 C CA . GLU A 1 189 ? 5.884 17.600 -2.435 1.00 91.06 189 GLU A CA 1
ATOM 1510 C C . GLU A 1 189 ? 7.164 17.018 -1.841 1.00 91.06 189 GLU A C 1
ATOM 1512 O O . GLU A 1 189 ? 7.224 15.812 -1.600 1.00 91.06 189 GLU A O 1
ATOM 1517 N N . GLN A 1 190 ? 8.141 17.875 -1.537 1.00 91.50 190 GLN A N 1
ATOM 1518 C CA . GLN A 1 190 ? 9.381 17.452 -0.893 1.00 91.50 190 GLN A CA 1
ATOM 1519 C C . GLN A 1 190 ? 9.109 16.836 0.486 1.00 91.50 190 GLN A C 1
ATOM 1521 O O . GLN A 1 190 ? 9.537 15.716 0.748 1.00 91.50 190 GLN A O 1
ATOM 1526 N N . LEU A 1 191 ? 8.315 17.504 1.331 1.00 93.50 191 LEU A N 1
ATOM 1527 C CA . LEU A 1 191 ? 7.949 16.982 2.655 1.00 93.50 191 LEU A CA 1
ATOM 1528 C C . LEU A 1 191 ? 7.189 15.649 2.580 1.00 93.50 191 LEU A C 1
ATOM 1530 O O . LEU A 1 191 ? 7.371 14.775 3.429 1.00 93.50 191 LEU A O 1
ATOM 1534 N N . TYR A 1 192 ? 6.324 15.485 1.576 1.00 93.19 192 TYR A N 1
ATOM 1535 C CA . TYR A 1 192 ? 5.631 14.225 1.329 1.00 93.19 192 TYR A CA 1
ATOM 1536 C C . TYR A 1 192 ? 6.624 13.121 0.963 1.00 93.19 192 TYR A C 1
ATOM 1538 O O . TYR A 1 192 ? 6.582 12.044 1.554 1.00 93.19 192 TYR A O 1
ATOM 1546 N N . PHE A 1 193 ? 7.534 13.397 0.031 1.00 91.69 193 PHE A N 1
ATOM 1547 C CA . PHE A 1 193 ? 8.530 12.433 -0.423 1.00 91.69 193 PHE A CA 1
ATOM 1548 C C . PHE A 1 193 ? 9.483 12.015 0.705 1.00 91.69 193 PHE A C 1
ATOM 1550 O O . PHE A 1 193 ? 9.639 10.821 0.952 1.00 91.69 193 PHE A O 1
ATOM 1557 N N . GLU A 1 194 ? 10.009 12.971 1.474 1.00 91.69 194 GLU A N 1
ATOM 1558 C CA . GLU A 1 194 ? 10.851 12.707 2.650 1.00 91.69 194 GLU A CA 1
ATOM 1559 C C . GLU A 1 194 ? 10.137 11.815 3.681 1.00 91.69 194 GLU A C 1
ATOM 1561 O O . GLU A 1 194 ? 10.748 10.908 4.250 1.00 91.69 194 GLU A O 1
ATOM 1566 N N . SER A 1 195 ? 8.825 12.018 3.879 1.00 91.50 195 SER A N 1
ATOM 1567 C CA . SER A 1 195 ? 8.022 11.195 4.795 1.00 91.50 195 SER A CA 1
ATOM 1568 C C . SER A 1 195 ? 7.818 9.752 4.326 1.00 91.50 195 SER A C 1
ATOM 1570 O O . SER A 1 195 ? 7.603 8.873 5.159 1.00 91.50 195 SER A O 1
ATOM 1572 N N . LEU A 1 196 ? 7.876 9.500 3.014 1.00 91.06 196 LEU A N 1
ATOM 1573 C CA . LEU A 1 196 ? 7.797 8.154 2.441 1.00 91.06 196 LEU A CA 1
ATOM 1574 C C . LEU A 1 196 ? 9.158 7.452 2.447 1.00 91.06 196 LEU A C 1
ATOM 1576 O O . LEU A 1 196 ? 9.203 6.236 2.594 1.00 91.06 196 LEU A O 1
ATOM 1580 N N . GLN A 1 197 ? 10.253 8.201 2.292 1.00 89.81 197 GLN A N 1
ATOM 1581 C CA . GLN A 1 197 ? 11.612 7.656 2.355 1.00 89.81 197 GLN A CA 1
ATOM 1582 C C . GLN A 1 197 ? 12.000 7.245 3.776 1.00 89.81 197 GLN A C 1
ATOM 1584 O O . GLN A 1 197 ? 12.691 6.248 3.963 1.00 89.81 197 GLN A O 1
ATOM 1589 N N . ASN A 1 198 ? 11.540 8.007 4.771 1.00 88.44 198 ASN A N 1
ATOM 1590 C CA . ASN A 1 198 ? 11.872 7.798 6.176 1.00 88.44 198 ASN A CA 1
ATOM 1591 C C . ASN A 1 198 ? 10.593 7.665 7.013 1.00 88.44 198 ASN A C 1
ATOM 1593 O O . ASN A 1 198 ? 10.296 8.545 7.830 1.00 88.44 198 ASN A O 1
ATOM 1597 N N . PRO A 1 199 ? 9.795 6.601 6.809 1.00 87.62 199 PRO A N 1
ATOM 1598 C CA . PRO A 1 199 ? 8.640 6.378 7.655 1.00 87.62 199 PRO A CA 1
ATOM 1599 C C . PRO A 1 199 ? 9.095 6.150 9.101 1.00 87.62 199 PRO A C 1
ATOM 1601 O O . PRO A 1 199 ? 10.146 5.540 9.332 1.00 87.62 199 PRO A O 1
ATOM 1604 N N . PRO A 1 200 ? 8.322 6.606 10.099 1.00 83.88 200 PRO A N 1
ATOM 1605 C CA . PRO A 1 200 ? 8.611 6.243 11.474 1.00 83.88 200 PRO A CA 1
ATOM 1606 C C . PRO A 1 200 ? 8.526 4.717 11.633 1.00 83.88 200 PRO A C 1
ATOM 1608 O O . PRO A 1 200 ? 7.766 4.068 10.908 1.00 83.88 200 PRO A O 1
ATOM 1611 N N . PRO A 1 201 ? 9.252 4.125 12.598 1.00 79.06 201 PRO A N 1
ATOM 1612 C CA . PRO A 1 201 ? 9.103 2.709 12.897 1.00 79.06 201 PRO A CA 1
ATOM 1613 C C . PRO A 1 201 ? 7.655 2.447 13.327 1.00 79.06 201 PRO A C 1
ATOM 1615 O O . PRO A 1 201 ? 7.229 2.886 14.395 1.00 79.06 201 PRO A O 1
ATOM 1618 N N . MET A 1 202 ? 6.898 1.754 12.477 1.00 74.75 202 MET A N 1
ATOM 1619 C CA . MET A 1 202 ? 5.527 1.333 12.748 1.00 74.75 202 MET A CA 1
ATOM 1620 C C . MET A 1 202 ? 5.571 -0.108 13.274 1.00 74.75 202 MET A C 1
ATOM 1622 O O . MET A 1 202 ? 5.769 -1.038 12.491 1.00 74.75 202 MET A O 1
ATOM 1626 N N . PRO A 1 203 ? 5.475 -0.327 14.598 1.00 64.44 203 PRO A N 1
ATOM 1627 C CA . PRO A 1 203 ? 5.622 -1.659 15.166 1.00 64.44 203 PRO A CA 1
ATOM 1628 C C . PRO A 1 203 ? 4.532 -2.627 14.681 1.00 64.44 203 PRO A C 1
ATOM 1630 O O . PRO A 1 203 ? 3.363 -2.274 14.540 1.00 64.44 203 PRO A O 1
ATOM 1633 N N . GLY A 1 204 ? 4.927 -3.890 14.510 1.00 61.69 204 GLY A N 1
ATOM 1634 C CA . GLY A 1 204 ? 4.018 -5.034 14.597 1.00 61.69 204 GLY A CA 1
ATOM 1635 C C . GLY A 1 204 ? 3.337 -5.508 13.314 1.00 61.69 204 GLY A C 1
ATOM 1636 O O . GLY A 1 204 ? 2.616 -6.499 13.391 1.00 61.69 204 GLY A O 1
ATOM 1637 N N . THR A 1 205 ? 3.543 -4.890 12.145 1.00 65.88 205 THR A N 1
ATOM 1638 C CA . THR A 1 205 ? 2.781 -5.284 10.943 1.00 65.88 205 THR A CA 1
ATOM 1639 C C . THR A 1 205 ? 3.534 -5.087 9.613 1.00 65.88 205 THR A C 1
ATOM 1641 O O . THR A 1 205 ? 4.065 -4.008 9.361 1.00 65.88 205 THR A O 1
ATOM 1644 N N . PRO A 1 206 ? 3.580 -6.108 8.728 1.00 76.75 206 PRO A N 1
ATOM 1645 C CA . PRO A 1 206 ? 4.175 -5.984 7.394 1.00 76.75 206 PRO A CA 1
ATOM 1646 C C . PRO A 1 206 ? 3.384 -5.035 6.478 1.00 76.75 206 PRO A C 1
ATOM 1648 O O . PRO A 1 206 ? 2.358 -5.421 5.928 1.00 76.75 206 PRO A O 1
ATOM 1651 N N . HIS A 1 207 ? 3.873 -3.817 6.264 1.00 83.19 207 HIS A N 1
ATOM 1652 C CA . HIS A 1 207 ? 3.293 -2.867 5.310 1.00 83.19 207 HIS A CA 1
ATOM 1653 C C . HIS A 1 207 ? 4.066 -2.835 3.987 1.00 83.19 207 HIS A C 1
ATOM 1655 O O . HIS A 1 207 ? 5.216 -3.256 3.910 1.00 83.19 207 HIS A O 1
ATOM 1661 N N . ALA A 1 208 ? 3.443 -2.269 2.959 1.00 87.44 208 ALA A N 1
ATOM 1662 C CA . ALA A 1 208 ? 4.034 -2.024 1.648 1.00 87.44 208 ALA A CA 1
ATOM 1663 C C . ALA A 1 208 ? 3.978 -0.527 1.307 1.00 87.44 208 ALA A C 1
ATOM 1665 O O . ALA A 1 208 ? 3.560 -0.140 0.216 1.00 87.44 208 ALA A O 1
ATOM 1666 N N . LEU A 1 209 ? 4.357 0.329 2.263 1.00 87.81 209 LEU A N 1
ATOM 1667 C CA . LEU A 1 209 ? 4.376 1.785 2.098 1.00 87.81 209 LEU A CA 1
ATOM 1668 C C . LEU A 1 209 ? 5.244 2.212 0.905 1.00 87.81 209 LEU A C 1
ATOM 1670 O O . LEU A 1 209 ? 4.925 3.180 0.217 1.00 87.81 209 LEU A O 1
ATOM 1674 N N . GLU A 1 210 ? 6.292 1.443 0.623 1.00 91.19 210 GLU A N 1
ATOM 1675 C CA . GLU A 1 210 ? 7.150 1.564 -0.547 1.00 91.19 210 GLU A CA 1
ATOM 1676 C C . GLU A 1 210 ? 6.358 1.647 -1.860 1.00 91.19 210 GLU A C 1
ATOM 1678 O O . GLU A 1 210 ? 6.808 2.343 -2.765 1.00 91.19 210 GLU A O 1
ATOM 1683 N N . LEU A 1 211 ? 5.151 1.064 -1.959 1.00 91.50 211 LEU A N 1
ATOM 1684 C CA . LEU A 1 211 ? 4.259 1.227 -3.120 1.00 91.50 211 LEU A CA 1
ATOM 1685 C C . LEU A 1 211 ? 3.973 2.694 -3.465 1.00 91.50 211 LEU A C 1
ATOM 1687 O O . LEU A 1 211 ? 3.770 3.025 -4.631 1.00 91.50 211 LEU A O 1
ATOM 1691 N N . LEU A 1 212 ? 3.956 3.581 -2.469 1.00 89.25 212 LEU A N 1
ATOM 1692 C CA . LEU A 1 212 ? 3.771 5.019 -2.676 1.00 89.25 212 LEU A CA 1
ATOM 1693 C C . LEU A 1 212 ? 5.042 5.735 -3.106 1.00 89.25 212 LEU A C 1
ATOM 1695 O O . LEU A 1 212 ? 4.969 6.823 -3.681 1.00 89.25 212 LEU A O 1
ATOM 1699 N N . LEU A 1 213 ? 6.192 5.148 -2.791 1.00 91.62 213 LEU A N 1
ATOM 1700 C CA . LEU A 1 213 ? 7.499 5.711 -3.069 1.00 91.62 213 LEU A CA 1
ATOM 1701 C C . LEU A 1 213 ? 7.931 5.419 -4.513 1.00 91.62 213 LEU A C 1
ATOM 1703 O O . LEU A 1 213 ? 8.486 6.309 -5.155 1.00 91.62 213 LEU A O 1
ATOM 1707 N N . ILE A 1 214 ? 7.616 4.232 -5.057 1.00 93.56 214 ILE A N 1
ATOM 1708 C CA . ILE A 1 214 ? 8.038 3.823 -6.416 1.00 93.56 214 ILE A CA 1
ATOM 1709 C C . ILE A 1 214 ? 7.737 4.880 -7.471 1.00 93.56 214 ILE A C 1
ATOM 1711 O O . ILE A 1 214 ? 8.669 5.260 -8.171 1.00 93.56 214 ILE A O 1
ATOM 1715 N N . PRO A 1 215 ? 6.496 5.393 -7.621 1.00 91.12 215 PRO A N 1
ATOM 1716 C CA . PRO A 1 215 ? 6.192 6.281 -8.740 1.00 91.12 215 PRO A CA 1
ATOM 1717 C C . PRO A 1 215 ? 7.036 7.557 -8.688 1.00 91.12 215 PRO A C 1
ATOM 1719 O O . PRO A 1 215 ? 7.360 8.137 -9.720 1.00 91.12 215 PRO A O 1
ATOM 1722 N N . LYS A 1 216 ? 7.426 7.984 -7.479 1.00 90.81 216 LYS A N 1
ATOM 1723 C CA . LYS A 1 216 ? 8.326 9.119 -7.273 1.00 90.81 216 LYS A CA 1
ATOM 1724 C C . LYS A 1 216 ? 9.772 8.785 -7.619 1.00 90.81 216 LYS A C 1
ATOM 1726 O O . LYS A 1 216 ? 10.416 9.597 -8.272 1.00 90.81 216 LYS A O 1
ATOM 1731 N N . LEU A 1 217 ? 10.254 7.600 -7.249 1.00 94.56 217 LEU A N 1
ATOM 1732 C CA . LEU A 1 217 ? 11.590 7.134 -7.633 1.00 94.56 217 LEU A CA 1
ATOM 1733 C C . LEU A 1 217 ? 11.714 6.972 -9.154 1.00 94.56 217 LEU A C 1
ATOM 1735 O O . LEU A 1 217 ? 12.690 7.436 -9.734 1.00 94.56 217 LEU A O 1
ATOM 1739 N N . LEU A 1 218 ? 10.690 6.418 -9.813 1.00 93.94 218 LEU A N 1
ATOM 1740 C CA . LEU A 1 218 ? 10.637 6.309 -11.274 1.00 93.94 218 LEU A CA 1
ATOM 1741 C C . LEU A 1 218 ? 10.643 7.682 -11.948 1.00 93.94 218 LEU A C 1
ATOM 1743 O O . LEU A 1 218 ? 11.422 7.904 -12.870 1.00 93.94 218 LEU A O 1
ATOM 1747 N N . ALA A 1 219 ? 9.835 8.629 -11.459 1.00 92.00 219 ALA A N 1
ATOM 1748 C CA . ALA A 1 219 ? 9.823 9.995 -11.983 1.00 92.00 219 ALA A CA 1
ATOM 1749 C C . ALA A 1 219 ? 11.183 10.702 -11.822 1.00 92.00 219 ALA A C 1
ATOM 1751 O O . ALA A 1 219 ? 11.555 11.516 -12.663 1.00 92.00 219 ALA A O 1
ATOM 1752 N N . ALA A 1 220 ? 11.939 10.369 -10.772 1.00 92.50 220 ALA A N 1
ATOM 1753 C CA . ALA A 1 220 ? 13.299 10.854 -10.546 1.00 92.50 220 ALA A CA 1
ATOM 1754 C C . ALA A 1 220 ? 14.380 10.043 -11.292 1.00 92.50 220 ALA A C 1
ATOM 1756 O O . ALA A 1 220 ? 15.561 10.355 -11.163 1.00 92.50 220 ALA A O 1
ATOM 1757 N N . SER A 1 221 ? 14.001 9.012 -12.062 1.00 96.12 221 SER A N 1
ATOM 1758 C CA . SER A 1 221 ? 14.919 8.046 -12.691 1.00 96.12 221 SER A CA 1
ATOM 1759 C C . SER A 1 221 ? 15.867 7.338 -11.708 1.00 96.12 221 SER A C 1
ATOM 1761 O O . SER A 1 221 ? 16.906 6.813 -12.108 1.00 96.12 221 SER A O 1
ATOM 1763 N N . ASP A 1 222 ? 15.507 7.278 -10.424 1.00 96.38 222 ASP A N 1
ATOM 1764 C CA . ASP A 1 222 ? 16.237 6.522 -9.406 1.00 96.38 222 ASP A CA 1
ATOM 1765 C C . ASP A 1 222 ? 15.788 5.053 -9.425 1.00 96.38 222 ASP A C 1
ATOM 1767 O O . ASP A 1 222 ? 15.096 4.547 -8.535 1.00 96.38 222 ASP A O 1
ATOM 1771 N N . TYR A 1 223 ? 16.136 4.370 -10.516 1.00 97.56 223 TYR A N 1
ATOM 1772 C CA . TYR A 1 223 ? 15.690 3.004 -10.776 1.00 97.56 223 TYR A CA 1
ATOM 1773 C C . TYR A 1 223 ? 16.300 1.981 -9.812 1.00 97.56 223 TYR A C 1
ATOM 1775 O O . TYR A 1 223 ? 15.686 0.945 -9.568 1.00 97.56 223 TYR A O 1
ATOM 1783 N N . GLN A 1 224 ? 17.479 2.259 -9.245 1.00 97.50 224 GLN A N 1
ATOM 1784 C CA . GLN A 1 224 ? 18.108 1.345 -8.293 1.00 97.50 224 GLN A CA 1
ATOM 1785 C C . GLN A 1 224 ? 17.329 1.330 -6.977 1.00 97.50 224 GLN A C 1
ATOM 1787 O O . GLN A 1 224 ? 16.898 0.266 -6.539 1.00 97.50 224 GLN A O 1
ATOM 1792 N N . THR A 1 225 ? 17.051 2.503 -6.400 1.00 96.19 225 THR A N 1
ATOM 1793 C CA . THR A 1 225 ? 16.232 2.591 -5.185 1.00 96.19 225 THR A CA 1
ATOM 1794 C C . THR A 1 225 ? 14.808 2.085 -5.439 1.00 96.19 225 THR A C 1
ATOM 1796 O O . THR A 1 225 ? 14.191 1.494 -4.550 1.00 96.19 225 THR A O 1
ATOM 1799 N N . ALA A 1 226 ? 14.271 2.279 -6.652 1.00 97.12 226 ALA A N 1
ATOM 1800 C CA . ALA A 1 226 ? 12.968 1.736 -7.031 1.00 97.12 226 ALA A CA 1
ATOM 1801 C C . ALA A 1 226 ? 12.955 0.197 -7.030 1.00 97.12 226 ALA A C 1
ATOM 1803 O O . ALA A 1 226 ? 11.985 -0.390 -6.550 1.00 97.12 226 ALA A O 1
ATOM 1804 N N . ASP A 1 227 ? 14.013 -0.459 -7.524 1.00 97.38 227 ASP A N 1
ATOM 1805 C CA . ASP A 1 227 ? 14.123 -1.923 -7.493 1.00 97.38 227 ASP A CA 1
ATOM 1806 C C . ASP A 1 227 ? 14.219 -2.449 -6.059 1.00 97.38 227 ASP A C 1
ATOM 1808 O O . ASP A 1 227 ? 13.491 -3.378 -5.705 1.00 97.38 227 ASP A O 1
ATOM 1812 N N . ASP A 1 228 ? 15.036 -1.809 -5.217 1.00 95.75 228 ASP A N 1
ATOM 1813 C CA . ASP A 1 228 ? 15.190 -2.171 -3.802 1.00 95.75 228 ASP A CA 1
ATOM 1814 C C . ASP A 1 228 ? 13.858 -2.027 -3.045 1.00 95.75 228 ASP A C 1
ATOM 1816 O O . ASP A 1 228 ? 13.479 -2.876 -2.231 1.00 95.75 228 ASP A O 1
ATOM 1820 N N . ALA A 1 229 ? 13.099 -0.965 -3.336 1.00 94.94 229 ALA A N 1
ATOM 1821 C CA . ALA A 1 229 ? 11.745 -0.792 -2.821 1.00 94.94 229 ALA A CA 1
ATOM 1822 C C . ALA A 1 229 ? 10.825 -1.941 -3.280 1.00 94.94 229 ALA A C 1
ATOM 1824 O O . ALA A 1 229 ? 9.986 -2.406 -2.505 1.00 94.94 229 ALA A O 1
ATOM 1825 N N . MET A 1 230 ? 11.003 -2.440 -4.508 1.00 95.69 230 MET A N 1
ATOM 1826 C CA . MET A 1 230 ? 10.200 -3.516 -5.114 1.00 95.69 230 MET A CA 1
ATOM 1827 C C . MET A 1 230 ? 10.465 -4.891 -4.578 1.00 95.69 230 MET A C 1
ATOM 1829 O O . MET A 1 230 ? 9.515 -5.648 -4.367 1.00 95.69 230 MET A O 1
ATOM 1833 N N . GLU A 1 231 ? 11.694 -5.163 -4.183 1.00 94.38 231 GLU A N 1
ATOM 1834 C CA . GLU A 1 231 ? 11.971 -6.347 -3.386 1.00 94.38 231 GLU A CA 1
ATOM 1835 C C . GLU A 1 231 ? 11.225 -6.325 -2.048 1.00 94.38 231 GLU A C 1
ATOM 1837 O O . GLU A 1 231 ? 10.598 -7.323 -1.688 1.00 94.38 231 GLU A O 1
ATOM 1842 N N . LYS A 1 232 ? 11.201 -5.184 -1.343 1.00 92.94 232 LYS A N 1
ATOM 1843 C CA . LYS A 1 232 ? 10.491 -5.062 -0.055 1.00 92.94 232 LYS A CA 1
ATOM 1844 C C . LYS A 1 232 ? 8.982 -5.255 -0.203 1.00 92.94 232 LYS A C 1
ATOM 1846 O O . LYS A 1 232 ? 8.387 -6.028 0.546 1.00 92.94 232 LYS A O 1
ATOM 1851 N N . VAL A 1 233 ? 8.367 -4.603 -1.192 1.00 94.06 233 VAL A N 1
ATOM 1852 C CA . VAL A 1 233 ? 6.929 -4.749 -1.476 1.00 94.06 233 VAL A CA 1
ATOM 1853 C C . VAL A 1 233 ? 6.583 -6.200 -1.801 1.00 94.06 233 VAL A C 1
ATOM 1855 O O . VAL A 1 233 ? 5.658 -6.763 -1.211 1.00 94.06 233 VAL A O 1
ATOM 1858 N N . MET A 1 234 ? 7.333 -6.827 -2.709 1.00 94.06 234 MET A N 1
ATOM 1859 C CA . MET A 1 234 ? 7.077 -8.207 -3.124 1.00 94.06 234 MET A CA 1
ATOM 1860 C C . MET A 1 234 ? 7.327 -9.209 -1.992 1.00 94.06 234 MET A C 1
ATOM 1862 O O . MET A 1 234 ? 6.587 -10.183 -1.875 1.00 94.06 234 MET A O 1
ATOM 1866 N N . ALA A 1 235 ? 8.295 -8.965 -1.102 1.00 92.00 235 ALA A N 1
ATOM 1867 C CA . ALA A 1 235 ? 8.513 -9.807 0.078 1.00 92.00 235 ALA A CA 1
ATOM 1868 C C . ALA A 1 235 ? 7.291 -9.827 1.017 1.00 92.00 235 ALA A C 1
ATOM 1870 O O . ALA A 1 235 ? 6.997 -10.838 1.657 1.00 92.00 235 ALA A O 1
ATOM 1871 N N . VAL A 1 236 ? 6.555 -8.716 1.078 1.00 91.19 236 VAL A N 1
ATOM 1872 C CA . VAL A 1 236 ? 5.403 -8.532 1.964 1.00 91.19 236 VAL A CA 1
ATOM 1873 C C . VAL A 1 236 ? 4.093 -9.023 1.316 1.00 91.19 236 VAL A C 1
ATOM 1875 O O . VAL A 1 236 ? 3.303 -9.743 1.947 1.00 91.19 236 VAL A O 1
ATOM 1878 N N . ILE A 1 237 ? 3.865 -8.687 0.045 1.00 92.06 237 ILE A N 1
ATOM 1879 C CA . ILE A 1 237 ? 2.630 -9.001 -0.700 1.00 92.06 237 ILE A CA 1
ATOM 1880 C C . ILE A 1 237 ? 2.676 -10.391 -1.343 1.00 92.06 237 ILE A C 1
ATOM 1882 O O . ILE A 1 237 ? 1.648 -11.066 -1.415 1.00 92.06 237 ILE A O 1
ATOM 1886 N N . GLY A 1 238 ? 3.861 -10.866 -1.723 1.00 89.81 238 GLY A N 1
ATOM 1887 C CA . GLY A 1 238 ? 4.065 -12.080 -2.508 1.00 89.81 238 GLY A CA 1
ATOM 1888 C C . GLY A 1 238 ? 4.059 -11.834 -4.016 1.00 89.81 238 GLY A C 1
ATOM 1889 O O . GLY A 1 238 ? 4.076 -10.695 -4.482 1.00 89.81 238 GLY A O 1
ATOM 1890 N N . ASP A 1 239 ? 4.038 -12.934 -4.768 1.00 89.00 239 ASP A N 1
ATOM 1891 C CA . ASP A 1 239 ? 4.058 -12.902 -6.227 1.00 89.00 239 ASP A CA 1
ATOM 1892 C C . ASP A 1 239 ? 2.732 -12.370 -6.780 1.00 89.00 239 ASP A C 1
ATOM 1894 O O . ASP A 1 239 ? 1.668 -12.957 -6.578 1.00 89.00 239 ASP A O 1
ATOM 1898 N N . ASP A 1 240 ? 2.817 -11.266 -7.513 1.00 94.38 240 ASP A N 1
ATOM 1899 C CA . ASP A 1 240 ? 1.721 -10.655 -8.253 1.00 94.38 240 ASP A CA 1
ATOM 1900 C C . ASP A 1 240 ? 2.227 -10.252 -9.642 1.00 94.38 240 ASP A C 1
ATOM 1902 O O . ASP A 1 240 ? 3.303 -9.664 -9.776 1.00 94.38 240 ASP A O 1
ATOM 1906 N N . ALA A 1 241 ? 1.455 -10.565 -10.686 1.00 94.62 241 ALA A N 1
ATOM 1907 C CA . ALA A 1 241 ? 1.867 -10.320 -12.065 1.00 94.62 241 ALA A CA 1
ATOM 1908 C C . ALA A 1 241 ? 2.094 -8.827 -12.353 1.00 94.62 241 ALA A C 1
ATOM 1910 O O . ALA A 1 241 ? 3.018 -8.490 -13.095 1.00 94.62 241 ALA A O 1
ATOM 1911 N N . TYR A 1 242 ? 1.306 -7.935 -11.744 1.00 94.50 242 TYR A N 1
ATOM 1912 C CA . TYR A 1 242 ? 1.463 -6.492 -11.908 1.00 94.50 242 TYR A CA 1
ATOM 1913 C C . TYR A 1 242 ? 2.733 -5.973 -11.223 1.00 94.50 242 TYR A C 1
ATOM 1915 O O . TYR A 1 242 ? 3.515 -5.274 -11.867 1.00 94.50 242 TYR A O 1
ATOM 1923 N N . LEU A 1 243 ? 3.007 -6.369 -9.974 1.00 95.56 243 LEU A N 1
ATOM 1924 C CA . LEU A 1 243 ? 4.267 -6.028 -9.297 1.00 95.56 243 LEU A CA 1
ATOM 1925 C C . LEU A 1 243 ? 5.491 -6.537 -10.073 1.00 95.56 243 LEU A C 1
ATOM 1927 O O . LEU A 1 243 ? 6.472 -5.810 -10.231 1.00 95.56 243 LEU A O 1
ATOM 1931 N N . ILE A 1 244 ? 5.419 -7.763 -10.603 1.00 97.25 244 ILE A N 1
ATOM 1932 C CA . ILE A 1 244 ? 6.483 -8.347 -11.431 1.00 97.25 244 ILE A CA 1
ATOM 1933 C C . ILE A 1 244 ? 6.679 -7.542 -12.724 1.00 97.25 244 ILE A C 1
ATOM 1935 O O . ILE A 1 244 ? 7.821 -7.307 -13.116 1.00 97.25 244 ILE A O 1
ATOM 1939 N N . CYS A 1 245 ? 5.598 -7.086 -13.367 1.00 96.50 245 CYS A N 1
ATOM 1940 C CA . CYS A 1 245 ? 5.672 -6.219 -14.546 1.00 96.50 245 CYS A CA 1
ATOM 1941 C C . CYS A 1 245 ? 6.340 -4.875 -14.229 1.00 96.50 245 CYS A C 1
ATOM 1943 O O . CYS A 1 245 ? 7.280 -4.498 -14.924 1.00 96.50 245 CYS A O 1
ATOM 1945 N N . MET A 1 246 ? 5.935 -4.197 -13.148 1.00 95.75 246 MET A N 1
ATOM 1946 C CA . MET A 1 246 ? 6.580 -2.944 -12.727 1.00 95.75 246 MET A CA 1
ATOM 1947 C C . MET A 1 246 ? 8.073 -3.147 -12.446 1.00 95.75 246 MET A C 1
ATOM 1949 O O . MET A 1 246 ? 8.914 -2.348 -12.853 1.00 95.75 246 MET A O 1
ATOM 1953 N N . ARG A 1 247 ? 8.438 -4.255 -11.791 1.00 96.81 247 ARG A N 1
ATOM 1954 C CA . ARG A 1 247 ? 9.846 -4.582 -11.554 1.00 96.81 247 ARG A CA 1
ATOM 1955 C C . ARG A 1 247 ? 10.602 -4.878 -12.853 1.00 96.81 247 ARG A C 1
ATOM 1957 O O . ARG A 1 247 ? 11.765 -4.502 -12.983 1.00 96.81 247 ARG A O 1
ATOM 1964 N N . ALA A 1 248 ? 9.965 -5.525 -13.828 1.00 96.88 248 ALA A N 1
ATOM 1965 C CA . ALA A 1 248 ? 10.560 -5.759 -15.141 1.00 96.88 248 ALA A CA 1
ATOM 1966 C C . ALA A 1 248 ? 10.860 -4.443 -15.872 1.00 96.88 248 ALA A C 1
ATOM 1968 O O . ALA A 1 248 ? 11.939 -4.298 -16.445 1.00 96.88 248 ALA A O 1
ATOM 1969 N N . GLU A 1 249 ? 9.946 -3.476 -15.806 1.00 96.00 249 GLU A N 1
ATOM 1970 C CA . GLU A 1 249 ? 10.153 -2.128 -16.338 1.00 96.00 249 GLU A CA 1
ATOM 1971 C C . GLU A 1 249 ? 11.356 -1.441 -15.672 1.00 96.00 249 GLU A C 1
ATOM 1973 O O . GLU A 1 249 ? 12.246 -0.938 -16.361 1.00 96.00 249 GLU A O 1
ATOM 1978 N N . ILE A 1 250 ? 11.456 -1.516 -14.340 1.00 97.12 250 ILE A N 1
ATOM 1979 C CA . ILE A 1 250 ? 12.612 -1.011 -13.583 1.00 97.12 250 ILE A CA 1
ATOM 1980 C C . ILE A 1 250 ? 13.916 -1.665 -14.063 1.00 97.12 250 ILE A C 1
ATOM 1982 O O . ILE A 1 250 ? 14.882 -0.967 -14.371 1.00 97.12 250 ILE A O 1
ATOM 1986 N N . LYS A 1 251 ? 13.951 -2.998 -14.191 1.00 96.44 251 LYS A N 1
ATOM 1987 C CA . LYS A 1 251 ? 15.136 -3.731 -14.676 1.00 96.44 251 LYS A CA 1
ATOM 1988 C C . LYS A 1 251 ? 15.522 -3.349 -16.100 1.00 96.44 251 LYS A C 1
ATOM 1990 O O . LYS A 1 251 ? 16.710 -3.247 -16.398 1.00 96.44 251 LYS A O 1
ATOM 1995 N N . ASN A 1 252 ? 14.541 -3.114 -16.964 1.00 94.75 252 ASN A N 1
ATOM 1996 C CA . ASN A 1 252 ? 14.776 -2.644 -18.323 1.00 94.75 252 ASN A CA 1
ATOM 1997 C C . ASN A 1 252 ? 15.425 -1.250 -18.323 1.00 94.75 252 ASN A C 1
ATOM 1999 O O . ASN A 1 252 ? 16.396 -1.026 -19.040 1.00 94.75 252 ASN A O 1
ATOM 2003 N N . ASN A 1 253 ? 14.938 -0.332 -17.483 1.00 94.88 253 ASN A N 1
ATOM 2004 C CA . ASN A 1 253 ? 15.497 1.018 -17.353 1.00 94.88 253 ASN A CA 1
ATOM 2005 C C . ASN A 1 253 ? 16.874 1.048 -16.665 1.00 94.88 253 ASN A C 1
ATOM 2007 O O . ASN A 1 253 ? 17.671 1.939 -16.940 1.00 94.88 253 ASN A O 1
ATOM 2011 N N . LEU A 1 254 ? 17.205 0.031 -15.864 1.00 95.81 254 LEU A N 1
ATOM 2012 C CA . LEU A 1 254 ? 18.563 -0.218 -15.358 1.00 95.81 254 LEU A CA 1
ATOM 2013 C C . LEU A 1 254 ? 19.527 -0.795 -16.414 1.00 95.81 254 LEU A C 1
ATOM 2015 O O . LEU A 1 254 ? 20.666 -1.121 -16.083 1.00 95.81 254 LEU A O 1
ATOM 2019 N N . GLY A 1 255 ? 19.095 -0.973 -17.666 1.00 94.19 255 GLY A N 1
ATOM 2020 C CA . GLY A 1 255 ? 19.923 -1.568 -18.719 1.00 94.19 255 GLY A CA 1
ATOM 2021 C C . GLY A 1 255 ? 20.084 -3.084 -18.588 1.00 94.19 255 GLY A C 1
ATOM 2022 O O . GLY A 1 255 ? 21.041 -3.651 -19.109 1.00 94.19 255 GLY A O 1
ATOM 2023 N N . ASN A 1 256 ? 19.156 -3.763 -17.904 1.00 95.00 256 ASN A N 1
ATOM 2024 C CA . ASN A 1 256 ? 19.128 -5.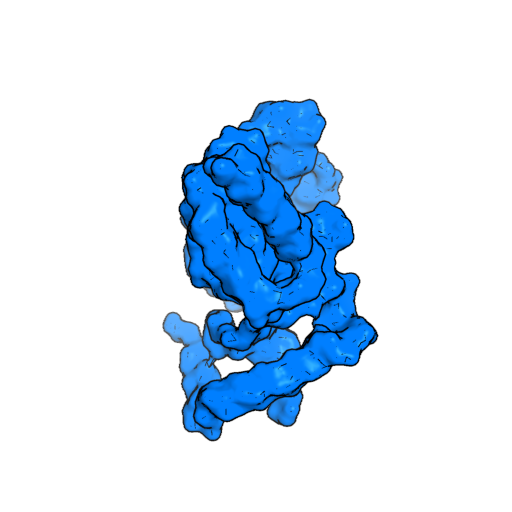221 -17.795 1.00 95.00 256 ASN A CA 1
ATOM 2025 C C . ASN A 1 256 ? 17.885 -5.820 -18.492 1.00 95.00 256 ASN A C 1
ATOM 2027 O O . ASN A 1 256 ? 16.992 -6.372 -17.832 1.00 95.00 256 ASN A O 1
ATOM 2031 N N . PRO A 1 257 ? 17.803 -5.740 -19.836 1.00 93.88 257 PRO A N 1
ATOM 2032 C CA . PRO A 1 257 ? 16.653 -6.229 -20.597 1.00 93.88 257 PRO A CA 1
ATOM 2033 C C . PRO A 1 257 ? 16.493 -7.756 -20.521 1.00 93.88 257 PRO A C 1
ATOM 2035 O O . PRO A 1 257 ? 15.382 -8.273 -20.648 1.00 93.88 257 PRO A O 1
ATOM 2038 N N . ALA A 1 258 ? 17.578 -8.497 -20.266 1.00 92.38 258 ALA A N 1
ATOM 2039 C CA . ALA A 1 258 ? 17.525 -9.942 -20.060 1.00 92.38 258 ALA A CA 1
ATOM 2040 C C . ALA A 1 258 ? 16.756 -10.303 -18.777 1.00 92.38 258 ALA A C 1
ATOM 2042 O O . ALA A 1 258 ? 15.840 -11.124 -18.826 1.00 92.38 258 ALA A O 1
ATOM 2043 N N . ALA A 1 259 ? 17.064 -9.649 -17.649 1.00 95.69 259 ALA A N 1
ATOM 2044 C CA . ALA A 1 259 ? 16.316 -9.845 -16.407 1.00 95.69 259 ALA A CA 1
ATOM 2045 C C . ALA A 1 259 ? 14.856 -9.388 -16.544 1.00 95.69 259 ALA A C 1
ATOM 2047 O O . ALA A 1 259 ? 13.952 -10.089 -16.089 1.00 95.69 259 ALA A O 1
ATOM 2048 N N . ALA A 1 260 ? 14.613 -8.262 -17.228 1.00 97.06 260 ALA A N 1
ATOM 2049 C CA . ALA A 1 260 ? 13.259 -7.800 -17.529 1.00 97.06 260 ALA A CA 1
ATOM 2050 C C . ALA A 1 260 ? 12.454 -8.863 -18.298 1.00 97.06 260 ALA A C 1
ATOM 2052 O O . ALA A 1 260 ? 11.319 -9.166 -17.938 1.00 97.06 260 ALA A O 1
ATOM 2053 N N . LYS A 1 261 ? 13.057 -9.503 -19.307 1.00 95.88 261 LYS A N 1
ATOM 2054 C CA . LYS A 1 261 ? 12.416 -10.567 -20.093 1.00 95.88 261 LYS A CA 1
ATOM 2055 C C . LYS A 1 261 ? 11.999 -11.766 -19.244 1.00 95.88 261 LYS A C 1
ATOM 2057 O O . LYS A 1 261 ? 10.904 -12.294 -19.443 1.00 95.88 261 LYS A O 1
ATOM 2062 N N . GLU A 1 262 ? 12.853 -12.213 -18.324 1.00 96.50 262 GLU A N 1
ATOM 2063 C CA . GLU A 1 262 ? 12.512 -13.329 -17.435 1.00 96.50 262 GLU A CA 1
ATOM 2064 C C . GLU A 1 262 ? 11.379 -12.962 -16.473 1.00 96.50 262 GLU A C 1
ATOM 2066 O O . GLU A 1 262 ? 10.450 -13.753 -16.299 1.00 96.50 262 GLU A O 1
ATOM 2071 N N . LEU A 1 263 ? 11.381 -11.740 -15.931 1.00 97.62 263 LEU A N 1
ATOM 2072 C CA . LEU A 1 263 ? 10.283 -11.246 -15.098 1.00 97.62 263 LEU A CA 1
ATOM 2073 C C . LEU A 1 263 ? 8.962 -11.194 -15.881 1.00 97.62 263 LEU A C 1
ATOM 2075 O O . LEU A 1 263 ? 7.958 -11.725 -15.412 1.00 97.62 263 LEU A O 1
ATOM 2079 N N . LEU A 1 264 ? 8.949 -10.667 -17.110 1.00 97.62 264 LEU A N 1
ATOM 2080 C CA . LEU A 1 264 ? 7.733 -10.653 -17.936 1.00 97.62 264 LEU A CA 1
ATOM 2081 C C . LEU A 1 264 ? 7.233 -12.070 -18.260 1.00 97.62 264 LEU A C 1
ATOM 2083 O O . LEU A 1 264 ? 6.027 -12.310 -18.283 1.00 97.62 264 LEU A O 1
ATOM 2087 N N . ARG A 1 265 ? 8.128 -13.051 -18.440 1.00 96.62 265 ARG A N 1
ATOM 2088 C CA . ARG A 1 265 ? 7.728 -14.465 -18.575 1.00 96.62 265 ARG A CA 1
ATOM 2089 C C . ARG A 1 265 ? 7.097 -15.014 -17.300 1.00 96.62 265 ARG A C 1
ATOM 2091 O O . ARG A 1 265 ? 6.162 -15.807 -17.392 1.00 96.62 265 ARG A O 1
ATOM 2098 N N . MET A 1 266 ? 7.603 -14.635 -16.128 1.00 96.56 266 MET A N 1
ATOM 2099 C CA . MET A 1 266 ? 6.998 -15.009 -14.848 1.00 96.56 266 MET A CA 1
ATOM 2100 C C . MET A 1 266 ? 5.606 -14.387 -14.699 1.00 96.56 266 MET A C 1
ATOM 2102 O O . MET A 1 266 ? 4.662 -15.115 -14.404 1.00 96.56 266 MET A O 1
ATOM 2106 N N . ALA A 1 267 ? 5.454 -13.091 -14.991 1.00 96.75 267 ALA A N 1
ATOM 2107 C CA . ALA A 1 267 ? 4.156 -12.417 -14.981 1.00 96.75 267 ALA A CA 1
ATOM 2108 C C . ALA A 1 267 ? 3.164 -13.072 -15.953 1.00 96.75 267 ALA A C 1
ATOM 2110 O O . ALA A 1 267 ? 2.034 -13.354 -15.567 1.00 96.75 267 ALA A O 1
ATOM 2111 N N . HIS A 1 268 ? 3.600 -13.421 -17.169 1.00 96.12 268 HIS A N 1
ATOM 2112 C CA . HIS A 1 268 ? 2.762 -14.114 -18.151 1.00 96.12 268 HIS A CA 1
ATOM 2113 C C . HIS A 1 268 ? 2.262 -15.479 -17.670 1.00 96.12 268 HIS A C 1
ATOM 2115 O O . HIS A 1 268 ? 1.141 -15.859 -17.981 1.00 96.12 268 HIS A O 1
ATOM 2121 N N . LYS A 1 269 ? 3.062 -16.223 -16.895 1.00 95.69 269 LYS A N 1
ATOM 2122 C CA . LYS A 1 269 ? 2.618 -17.499 -16.307 1.00 95.69 269 LYS A CA 1
ATOM 2123 C C . LYS A 1 269 ? 1.537 -17.314 -15.241 1.00 95.69 269 LYS A C 1
ATOM 2125 O O . LYS A 1 269 ? 0.748 -18.232 -15.038 1.00 95.69 269 LYS A O 1
ATOM 2130 N N . LEU A 1 270 ? 1.539 -16.178 -14.545 1.00 90.56 270 LEU A N 1
ATOM 2131 C CA . LEU A 1 270 ? 0.581 -15.876 -13.482 1.00 90.56 270 LEU A CA 1
ATOM 2132 C C . LEU A 1 270 ? -0.710 -15.271 -14.039 1.00 90.56 270 LEU A C 1
ATOM 2134 O O . LEU A 1 270 ? -1.796 -15.715 -13.678 1.00 90.56 270 LEU A O 1
ATOM 2138 N N . GLU A 1 271 ? -0.593 -14.286 -14.929 1.00 91.94 271 GLU A N 1
ATOM 2139 C CA . GLU A 1 271 ? -1.723 -13.543 -15.488 1.00 91.94 271 GLU A CA 1
ATOM 2140 C C . GLU A 1 271 ? -1.446 -13.172 -16.962 1.00 91.94 271 GLU A C 1
ATOM 2142 O O . GLU A 1 271 ? -0.990 -12.065 -17.257 1.00 91.94 271 GLU A O 1
ATOM 2147 N N . PRO A 1 272 ? -1.713 -14.090 -17.915 1.00 92.19 272 PRO A N 1
ATOM 2148 C CA . PRO A 1 272 ? -1.422 -13.880 -19.337 1.00 92.19 272 PRO A CA 1
ATOM 2149 C C . PRO A 1 272 ? -2.120 -12.663 -19.961 1.00 92.19 272 PRO A C 1
ATOM 2151 O O . PRO A 1 272 ? -1.625 -12.094 -20.936 1.00 92.19 272 PRO A O 1
ATOM 2154 N N . ASP A 1 273 ? -3.277 -12.285 -19.414 1.00 89.69 273 ASP A N 1
ATOM 2155 C CA . ASP A 1 273 ? -4.155 -11.251 -19.959 1.00 89.69 273 ASP A CA 1
ATOM 2156 C C . ASP A 1 273 ? -4.013 -9.880 -19.296 1.00 89.69 273 ASP A C 1
ATOM 2158 O O . ASP A 1 273 ? -4.733 -8.955 -19.675 1.00 89.69 273 ASP A O 1
ATOM 2162 N N . LEU A 1 274 ? -3.060 -9.718 -18.371 1.00 89.06 274 LEU A N 1
ATOM 2163 C CA . LEU A 1 274 ? -2.775 -8.428 -17.748 1.00 89.06 274 LEU A CA 1
ATOM 2164 C C . LEU A 1 274 ? -2.412 -7.384 -18.831 1.00 89.06 274 LEU A C 1
ATOM 2166 O O . LEU A 1 274 ? -1.445 -7.599 -19.565 1.00 89.06 274 LEU A O 1
ATOM 2170 N N . PRO A 1 275 ? -3.123 -6.244 -18.950 1.00 89.31 275 PRO A N 1
ATOM 2171 C CA . PRO A 1 275 ? -2.868 -5.271 -20.019 1.00 89.31 275 PRO A CA 1
ATOM 2172 C C . PRO A 1 275 ? -1.425 -4.746 -20.054 1.00 89.31 275 PRO A C 1
ATOM 2174 O O . PRO A 1 275 ? -0.778 -4.812 -21.100 1.00 89.31 275 PRO A O 1
ATOM 2177 N N . LEU A 1 276 ? -0.886 -4.360 -18.891 1.00 90.81 276 LEU A N 1
ATOM 2178 C CA . LEU A 1 276 ? 0.486 -3.857 -18.743 1.00 90.81 276 LEU A CA 1
ATOM 2179 C C . LEU A 1 276 ? 1.544 -4.847 -19.264 1.00 90.81 276 LEU A C 1
ATOM 2181 O O . LEU A 1 276 ? 2.554 -4.450 -19.837 1.00 90.81 276 LEU A O 1
ATOM 2185 N N . LEU A 1 277 ? 1.310 -6.155 -19.110 1.00 93.38 277 LEU A N 1
ATOM 2186 C CA . LEU A 1 277 ? 2.227 -7.181 -19.605 1.00 93.38 277 LEU A CA 1
ATOM 2187 C C . LEU A 1 277 ? 2.371 -7.115 -21.132 1.00 93.38 277 LEU A C 1
ATOM 2189 O O . LEU A 1 277 ? 3.480 -7.231 -21.653 1.00 93.38 277 LEU A O 1
ATOM 2193 N N . LYS A 1 278 ? 1.256 -6.941 -21.852 1.00 91.06 278 LYS A N 1
ATOM 2194 C CA . LYS A 1 278 ? 1.246 -6.898 -23.323 1.00 91.06 278 LYS A CA 1
ATOM 2195 C C . LYS A 1 278 ? 2.021 -5.682 -23.832 1.00 91.06 278 LYS A C 1
ATOM 2197 O O . LYS A 1 278 ? 2.806 -5.828 -24.766 1.00 91.06 278 LYS A O 1
ATOM 2202 N N . GLU A 1 279 ? 1.842 -4.533 -23.184 1.00 92.62 279 GLU A N 1
ATOM 2203 C CA . GLU A 1 279 ? 2.558 -3.285 -23.478 1.00 92.62 279 GLU A CA 1
ATOM 2204 C C . GLU A 1 279 ? 4.072 -3.457 -23.276 1.00 92.62 279 GLU A C 1
ATOM 2206 O O . GLU A 1 279 ? 4.847 -3.336 -24.228 1.00 92.62 279 GLU A O 1
ATOM 2211 N N . LEU A 1 280 ? 4.498 -3.882 -22.082 1.00 93.62 280 LEU A N 1
ATOM 2212 C CA . LEU A 1 280 ? 5.920 -4.038 -21.753 1.00 93.62 280 LEU A CA 1
ATOM 2213 C C . LEU A 1 280 ? 6.626 -5.102 -22.607 1.00 93.62 280 LEU A C 1
ATOM 2215 O O . LEU A 1 280 ? 7.798 -4.951 -22.960 1.00 93.62 280 LEU A O 1
ATOM 2219 N N . MET A 1 281 ? 5.934 -6.186 -22.974 1.00 92.62 281 MET A N 1
ATOM 2220 C CA . MET A 1 281 ? 6.502 -7.195 -23.873 1.00 92.62 281 MET A CA 1
ATOM 2221 C C . MET A 1 281 ? 6.769 -6.637 -25.277 1.00 92.62 281 MET A C 1
ATOM 2223 O O . MET A 1 281 ? 7.771 -7.015 -25.887 1.00 92.62 281 MET A O 1
ATOM 2227 N N . GLN A 1 282 ? 5.907 -5.756 -25.794 1.00 91.00 282 GLN A N 1
ATOM 2228 C CA . GLN A 1 282 ? 6.105 -5.114 -27.098 1.00 91.00 282 GLN A CA 1
ATOM 2229 C C . GLN A 1 282 ? 7.275 -4.126 -27.058 1.00 91.00 282 GLN A C 1
ATOM 2231 O O . GLN A 1 282 ? 8.148 -4.172 -27.927 1.00 91.00 282 GLN A O 1
ATOM 2236 N N . GLU A 1 283 ? 7.346 -3.290 -26.023 1.00 90.50 283 GLU A N 1
ATOM 2237 C CA . GLU A 1 283 ? 8.443 -2.334 -25.834 1.00 90.50 283 GLU A CA 1
ATOM 2238 C C . GLU A 1 283 ? 9.804 -3.026 -25.727 1.00 90.50 283 GLU A C 1
ATOM 2240 O O . GLU A 1 283 ? 10.769 -2.635 -26.392 1.00 90.50 283 GLU A O 1
ATOM 2245 N N . LEU A 1 284 ? 9.885 -4.098 -24.934 1.00 91.00 284 LEU A N 1
ATOM 2246 C CA . LEU A 1 284 ? 11.120 -4.855 -24.761 1.00 91.00 284 LEU A CA 1
ATOM 2247 C C . LEU A 1 284 ? 11.571 -5.513 -26.073 1.00 91.00 284 LEU A C 1
ATOM 2249 O O . LEU A 1 284 ? 12.765 -5.547 -26.370 1.00 91.00 284 LEU A O 1
ATOM 2253 N N . GLN A 1 285 ? 10.633 -6.011 -26.885 1.00 89.94 285 GLN A N 1
ATOM 2254 C CA . GLN A 1 285 ? 10.952 -6.553 -28.209 1.00 89.94 285 GLN A CA 1
ATOM 2255 C C . GLN A 1 285 ? 11.509 -5.489 -29.157 1.00 89.94 285 GLN A C 1
ATOM 2257 O O . GLN A 1 285 ? 12.412 -5.797 -29.932 1.00 89.94 285 GLN A O 1
ATOM 2262 N N . LEU A 1 286 ? 10.988 -4.260 -29.114 1.00 87.31 286 LEU A N 1
ATOM 2263 C CA . LEU A 1 286 ? 11.493 -3.155 -29.930 1.00 87.31 286 LEU A CA 1
ATOM 2264 C C . LEU A 1 286 ? 12.906 -2.744 -29.503 1.00 87.31 286 LEU A C 1
ATOM 2266 O O . LEU A 1 286 ? 13.775 -2.618 -30.361 1.00 87.31 286 LEU A O 1
ATOM 2270 N N . LYS A 1 287 ? 13.165 -2.608 -28.195 1.00 84.31 287 LYS A N 1
ATOM 2271 C CA . LYS A 1 287 ? 14.509 -2.284 -27.683 1.00 84.31 287 LYS A CA 1
ATOM 2272 C C . LYS A 1 287 ? 15.543 -3.336 -28.079 1.00 84.31 287 LYS A C 1
ATOM 2274 O O . LYS A 1 287 ? 16.554 -2.993 -28.678 1.00 84.31 287 LYS A O 1
ATOM 2279 N N . LEU A 1 288 ? 15.245 -4.616 -27.849 1.00 84.44 288 LEU A N 1
ATOM 2280 C CA . LEU A 1 288 ? 16.158 -5.711 -28.195 1.00 84.44 288 LEU A CA 1
ATOM 2281 C C . LEU A 1 288 ? 16.463 -5.790 -29.700 1.00 84.44 288 LEU A C 1
ATOM 2283 O O . LEU A 1 288 ? 17.549 -6.219 -30.073 1.00 84.44 288 LEU A O 1
ATOM 2287 N N . LYS A 1 289 ? 15.524 -5.382 -30.565 1.00 86.31 289 LYS A N 1
ATOM 2288 C CA . LYS A 1 289 ? 15.749 -5.302 -32.018 1.00 86.31 289 LYS A CA 1
ATOM 2289 C C . LYS A 1 289 ? 16.638 -4.130 -32.430 1.00 86.31 289 LYS A C 1
ATOM 2291 O O . LYS A 1 289 ? 17.275 -4.231 -33.466 1.00 86.31 289 LYS A O 1
ATOM 2296 N N . ASN A 1 290 ? 16.651 -3.041 -31.664 1.00 80.25 290 ASN A N 1
ATOM 2297 C CA . ASN A 1 290 ? 17.463 -1.858 -31.956 1.00 80.25 290 ASN A CA 1
ATOM 2298 C C . ASN A 1 290 ? 18.896 -1.969 -31.399 1.00 80.25 290 ASN A C 1
ATOM 2300 O O . ASN A 1 290 ? 19.760 -1.192 -31.794 1.00 80.25 290 ASN A O 1
ATOM 2304 N N . GLU A 1 291 ? 19.137 -2.904 -30.476 1.00 71.00 291 GLU A N 1
ATOM 2305 C CA . GLU A 1 291 ? 20.455 -3.202 -29.890 1.00 71.00 291 GLU A CA 1
ATOM 2306 C C . GLU A 1 291 ? 21.220 -4.322 -30.630 1.00 71.00 291 GLU A C 1
ATOM 2308 O O . GLU A 1 291 ? 22.391 -4.555 -30.326 1.00 71.00 291 GLU A O 1
ATOM 2313 N N . CYS A 1 292 ? 20.573 -5.012 -31.581 1.00 53.34 292 CYS A N 1
ATOM 2314 C CA . CYS A 1 292 ? 21.167 -6.027 -32.465 1.00 53.34 292 CYS A CA 1
ATOM 2315 C C . CYS A 1 292 ? 21.460 -5.444 -33.852 1.00 53.34 292 CYS A C 1
ATOM 2317 O O . CYS A 1 292 ? 22.494 -5.838 -34.435 1.00 53.34 292 CYS A O 1
#

pLDDT: mean 80.17, std 18.41, range [26.98, 97.62]

Radius of gyration: 21.87 Å; chains: 1; bounding box: 41×55×65 Å

Foldseek 3Di:
DDPLVVVLCVVPVPDPPVVVQVVCVVVVCCQLPPDPCGPCCVVPVFRKDWDGWDADPSFTWTWIFTDDPPDDTWIKTFGWDDDPVDIDGPWIATQQLLDTPVVVVCLLVVLVCLQVVVVPCVVVCVVVPADVVNSVLSVVLVVQVVVVPLVSNLVSLVVDDPVCVLPSVSLVSNLVSLVVCCVVPVVSVVVNQVCLVDPRPNPDGQHLNLVVNLVVCVVVLVLVVNLVSLVSNCVRSPDALVSLLSNLVSCVSVVNLVSSVVSLVVSCVVPVPDPSSVVSVVVSVVVVVVVD